Protein AF-A0A7S4BTF3-F1 (afdb_monomer_lite)

Organism: Chrysotila carterae (NCBI:txid13221)

Sequence (215 aa):
RESERASETGSESDQWATRRLSAGLAGWSREPSVSSVLHAMESIDVVGLVDMYTASLCVLEFHITGAVSAERCDCRRALAPPRNASSHPYARTPTLHNAEPHSPQRGADSSTHPLPRSLSQAHASLPHTHNASLTRTHASAPSWRPLHVRHEAIGRIPHLSFSSLDAQAQKAARDLTRVDSILYEAARHKFVTGALEIGRRTGVPLLCDFKLGEM

Radius of gyration: 31.56 Å; chains: 1; bounding box: 90×64×88 Å

Foldseek 3Di:
DDDDPDDPPPPPVVVVVVVVVVVVVVVVPDDDDLVVVLVVVVPDPAFDDPVLNQLSVQLVCCVVPVAGDLCRQQVVNVPDDPPDPPDDPPPPDPPDDDDDDDDDDDDDDDDDDDDDDDDDDDDDDDDDDDDPPDPPDPPPDPPPDPPPPPPPDPPPPPPDDLVNDDPVVNVVVCVVCVSVVSVVVSSVVVNVVSQVVNCVVHVRRRDDPPPPPVD

Structure (mmCIF, N/CA/C/O backbone):
data_AF-A0A7S4BTF3-F1
#
_entry.id   AF-A0A7S4BTF3-F1
#
loop_
_atom_site.group_PDB
_atom_site.id
_atom_site.type_symbol
_atom_site.label_atom_id
_atom_site.label_alt_id
_atom_site.label_comp_id
_atom_site.label_asym_id
_atom_site.label_entity_id
_atom_site.label_seq_id
_atom_site.pdbx_PDB_ins_code
_atom_site.Cartn_x
_atom_site.Cartn_y
_atom_site.Cartn_z
_atom_site.occupancy
_atom_site.B_iso_or_equiv
_atom_site.auth_seq_id
_atom_site.auth_comp_id
_atom_site.auth_asym_id
_atom_site.auth_atom_id
_atom_site.pdbx_PDB_model_num
ATOM 1 N N . ARG A 1 1 ? 57.137 34.713 -38.739 1.00 53.22 1 ARG A N 1
ATOM 2 C CA . ARG A 1 1 ? 57.457 33.841 -37.583 1.00 53.22 1 ARG A CA 1
ATOM 3 C C . ARG A 1 1 ? 56.834 34.471 -36.345 1.00 53.22 1 ARG A C 1
ATOM 5 O O . ARG A 1 1 ? 57.552 34.970 -35.500 1.00 53.22 1 ARG A O 1
ATOM 12 N N . GLU A 1 2 ? 55.508 34.527 -36.298 1.00 50.78 2 GLU A N 1
ATOM 13 C CA . GLU A 1 2 ? 54.763 35.053 -35.152 1.00 50.78 2 GLU A CA 1
ATOM 14 C C . GLU A 1 2 ? 53.288 34.780 -35.418 1.00 50.78 2 GLU A C 1
ATOM 16 O O . GLU A 1 2 ? 52.685 35.421 -36.273 1.00 50.78 2 GLU A O 1
ATOM 21 N N . SER A 1 3 ? 52.761 33.731 -34.801 1.00 56.41 3 SER A N 1
ATOM 22 C CA . SER A 1 3 ? 51.341 33.482 -34.521 1.00 56.41 3 SER A CA 1
ATOM 23 C C . SER A 1 3 ? 51.202 32.026 -34.104 1.00 56.41 3 SER A C 1
ATOM 25 O O . SER A 1 3 ? 51.982 31.191 -34.543 1.00 56.41 3 SER A O 1
ATOM 27 N N . GLU A 1 4 ? 50.210 31.764 -33.259 1.00 56.00 4 GLU A N 1
ATOM 28 C CA . GLU A 1 4 ? 49.887 30.485 -32.610 1.00 56.00 4 GLU A CA 1
ATOM 29 C C . GLU A 1 4 ? 50.625 30.214 -31.297 1.00 56.00 4 GLU A C 1
ATOM 31 O O . GLU A 1 4 ? 51.433 29.303 -31.138 1.00 56.00 4 GLU A O 1
ATOM 36 N N . ARG A 1 5 ? 50.245 30.992 -30.283 1.00 53.59 5 ARG A N 1
ATOM 37 C CA . ARG A 1 5 ? 50.212 30.511 -28.901 1.00 53.59 5 ARG A CA 1
ATOM 38 C C . ARG A 1 5 ? 48.851 30.901 -28.320 1.00 53.59 5 ARG A C 1
ATOM 40 O O . ARG A 1 5 ? 48.727 31.905 -27.629 1.00 53.59 5 ARG A O 1
ATOM 47 N N . ALA A 1 6 ? 47.816 30.168 -28.729 1.00 53.28 6 ALA A N 1
ATOM 48 C CA . ALA A 1 6 ? 46.467 30.311 -28.194 1.00 53.28 6 ALA A CA 1
ATOM 49 C C . ALA A 1 6 ? 46.324 29.468 -26.921 1.00 53.28 6 ALA A C 1
ATOM 51 O O . ALA A 1 6 ? 46.819 28.348 -26.832 1.00 53.28 6 ALA A O 1
ATOM 52 N N . SER A 1 7 ? 45.684 30.080 -25.936 1.00 54.88 7 SER A N 1
ATOM 53 C CA . SER A 1 7 ? 45.523 29.653 -24.556 1.00 54.88 7 SER A CA 1
ATOM 54 C C . SER A 1 7 ? 44.771 28.331 -24.389 1.00 54.88 7 SER A C 1
ATOM 56 O O . SER A 1 7 ? 43.566 28.268 -24.607 1.00 54.88 7 SER A O 1
ATOM 58 N N . GLU A 1 8 ? 45.454 27.323 -23.852 1.00 55.44 8 GLU A N 1
ATOM 59 C CA . GLU A 1 8 ? 44.840 26.199 -23.138 1.00 55.44 8 GLU A CA 1
ATOM 60 C C . GLU A 1 8 ? 44.955 26.443 -21.628 1.00 55.44 8 GLU A C 1
ATOM 62 O O . GLU A 1 8 ? 45.701 25.785 -20.911 1.00 55.44 8 GLU A O 1
ATOM 67 N N . THR A 1 9 ? 44.219 27.425 -21.112 1.00 59.41 9 THR A N 1
ATOM 68 C CA . THR A 1 9 ? 43.911 27.488 -19.676 1.00 59.41 9 THR A CA 1
ATOM 69 C C . THR A 1 9 ? 42.538 26.866 -19.473 1.00 59.41 9 THR A C 1
ATOM 71 O O . THR A 1 9 ? 41.560 27.551 -19.176 1.00 59.41 9 THR A O 1
ATOM 74 N N . GLY A 1 10 ? 42.457 25.557 -19.725 1.00 56.22 10 GLY A N 1
ATOM 75 C CA . GLY A 1 10 ? 41.312 24.743 -19.341 1.00 56.22 10 GLY A CA 1
ATOM 76 C C . GLY A 1 10 ? 41.218 24.736 -17.820 1.00 56.22 10 GLY A C 1
ATOM 77 O O . GLY A 1 10 ? 42.079 24.178 -17.147 1.00 56.22 10 GLY A O 1
ATOM 78 N N . SER A 1 11 ? 40.200 25.418 -17.302 1.00 58.00 11 SER A N 1
ATOM 79 C CA . SER A 1 11 ? 39.880 25.573 -15.884 1.00 58.00 11 SER A CA 1
ATOM 80 C C . SER A 1 11 ? 39.986 24.238 -15.134 1.00 58.00 11 SER A C 1
ATOM 82 O O . SER A 1 11 ? 39.137 23.358 -15.278 1.00 58.00 11 SER A O 1
ATOM 84 N N . GLU A 1 12 ? 41.010 24.088 -14.286 1.00 57.47 12 GLU A N 1
ATOM 85 C CA . GLU A 1 12 ? 41.157 22.971 -13.331 1.00 57.47 12 GLU A CA 1
ATOM 86 C C . GLU A 1 12 ? 39.904 22.785 -12.452 1.00 57.47 12 GLU A C 1
ATOM 88 O O . GLU A 1 12 ? 39.665 21.702 -11.910 1.00 57.47 12 GLU A O 1
ATOM 93 N N . SER A 1 13 ? 39.060 23.821 -12.364 1.00 55.88 13 SER A N 1
ATOM 94 C CA . SER A 1 13 ? 37.790 23.788 -11.649 1.00 55.88 13 SER A CA 1
ATOM 95 C C . SER A 1 13 ? 36.751 22.839 -12.282 1.00 55.88 13 SER A C 1
ATOM 97 O O . SER A 1 13 ? 35.938 22.240 -11.583 1.00 55.88 13 SER A O 1
ATOM 99 N N . ASP A 1 14 ? 36.794 22.599 -13.591 1.00 55.88 14 ASP A N 1
ATOM 100 C CA . ASP A 1 14 ? 35.795 21.728 -14.235 1.00 55.88 14 ASP A CA 1
ATOM 101 C C . ASP A 1 14 ? 36.154 20.232 -14.107 1.00 55.88 14 ASP A C 1
ATOM 103 O O . ASP A 1 14 ? 35.295 19.341 -14.153 1.00 55.88 14 ASP A O 1
ATOM 107 N N . GLN A 1 15 ? 37.428 19.923 -13.840 1.00 59.25 15 GLN A N 1
ATOM 108 C CA . GLN A 1 15 ? 37.896 18.544 -13.689 1.00 59.25 15 GLN A CA 1
ATOM 109 C C . GLN A 1 15 ? 37.595 17.937 -12.309 1.00 59.25 15 GLN A C 1
ATOM 111 O O . GLN A 1 15 ? 37.469 16.711 -12.207 1.00 59.25 15 GLN A O 1
ATOM 116 N N . TRP A 1 16 ? 37.458 18.741 -11.245 1.00 57.84 16 TRP A N 1
ATOM 117 C CA . TRP A 1 16 ? 37.129 18.207 -9.912 1.00 57.84 16 TRP A CA 1
ATOM 118 C C . TRP A 1 16 ? 35.642 17.859 -9.773 1.00 57.84 16 TRP A C 1
ATOM 120 O O . TRP A 1 16 ? 35.308 16.851 -9.142 1.00 57.84 16 TRP A O 1
ATOM 130 N N . ALA A 1 17 ? 34.752 18.633 -10.404 1.00 58.59 17 ALA A N 1
ATOM 131 C CA . ALA A 1 17 ? 33.312 18.376 -10.383 1.00 58.59 17 ALA A CA 1
ATOM 132 C C . ALA A 1 17 ? 32.972 17.043 -11.075 1.00 58.59 17 ALA A C 1
ATOM 134 O O . ALA A 1 17 ? 32.233 16.216 -10.535 1.00 58.59 17 ALA A O 1
ATOM 135 N N . THR A 1 18 ? 33.612 16.774 -12.215 1.00 57.78 18 THR A N 1
ATOM 136 C CA . THR A 1 18 ? 33.401 15.547 -13.000 1.00 57.78 18 THR A CA 1
ATOM 137 C C . THR A 1 18 ? 33.920 14.286 -12.283 1.00 57.78 18 THR A C 1
ATOM 139 O O . THR A 1 18 ? 33.307 13.217 -12.373 1.00 57.78 18 THR A O 1
ATOM 142 N N . ARG A 1 19 ? 35.002 14.391 -11.490 1.00 58.75 19 ARG A N 1
ATOM 143 C CA . ARG A 1 19 ? 35.539 13.261 -10.697 1.00 58.75 19 ARG A CA 1
ATOM 144 C C . ARG A 1 19 ? 34.691 12.909 -9.471 1.00 58.75 19 ARG A C 1
ATOM 146 O O . ARG A 1 19 ? 34.598 11.735 -9.122 1.00 58.75 19 ARG A O 1
ATOM 153 N N . ARG A 1 20 ? 34.035 13.881 -8.823 1.00 57.03 20 ARG A N 1
ATOM 154 C CA . ARG A 1 20 ? 33.123 13.586 -7.697 1.00 57.03 20 ARG A CA 1
ATOM 155 C C . ARG A 1 20 ? 31.843 12.886 -8.145 1.00 57.03 20 ARG A C 1
ATOM 157 O O . ARG A 1 20 ? 31.380 11.989 -7.446 1.00 57.03 20 ARG A O 1
ATOM 164 N N . LEU A 1 21 ? 31.305 13.254 -9.308 1.00 55.84 21 LEU A N 1
ATOM 165 C CA . LEU A 1 21 ? 30.097 12.619 -9.843 1.00 55.84 21 LEU A CA 1
ATOM 166 C C . LEU A 1 21 ? 30.352 11.160 -10.250 1.00 55.84 21 LEU A C 1
ATOM 168 O O . LEU A 1 21 ? 29.531 10.294 -9.972 1.00 55.84 21 LEU A O 1
ATOM 172 N N . SER A 1 22 ? 31.520 10.858 -10.819 1.00 56.94 22 SER A N 1
ATOM 173 C CA . SER A 1 22 ? 31.892 9.489 -11.203 1.00 56.94 22 SER A CA 1
ATOM 174 C C . SER A 1 22 ? 32.270 8.601 -10.006 1.00 56.94 22 SER A C 1
ATOM 176 O O . SER A 1 22 ? 31.883 7.433 -9.971 1.00 56.94 22 SER A O 1
ATOM 178 N N . ALA A 1 23 ? 32.942 9.141 -8.983 1.00 57.12 23 ALA A N 1
ATOM 179 C CA . ALA A 1 23 ? 33.274 8.383 -7.771 1.00 57.12 23 ALA A CA 1
ATOM 180 C C . ALA A 1 23 ? 32.051 8.094 -6.875 1.00 57.12 23 ALA A C 1
ATOM 182 O O . ALA A 1 23 ? 31.990 7.036 -6.250 1.00 57.12 23 ALA A O 1
ATOM 183 N N . GLY A 1 24 ? 31.059 8.993 -6.835 1.00 53.62 24 GLY A N 1
ATOM 184 C CA . GLY A 1 24 ? 29.814 8.781 -6.084 1.00 53.62 24 GLY A CA 1
ATOM 185 C C . GLY A 1 24 ? 28.904 7.709 -6.695 1.00 53.62 24 GLY A C 1
ATOM 186 O O . GLY A 1 24 ? 28.253 6.966 -5.966 1.00 53.62 24 GLY A O 1
ATOM 187 N N . LEU A 1 25 ? 28.909 7.570 -8.025 1.00 52.97 25 LEU A N 1
ATOM 188 C CA . LEU A 1 25 ? 28.089 6.582 -8.735 1.00 52.97 25 LEU A CA 1
ATOM 189 C C . LEU A 1 25 ? 28.673 5.160 -8.690 1.00 52.97 25 LEU A C 1
ATOM 191 O O . LEU A 1 25 ? 27.920 4.190 -8.741 1.00 52.97 25 LEU A O 1
ATOM 195 N N . ALA A 1 26 ? 29.989 5.009 -8.514 1.00 55.69 26 ALA A N 1
ATOM 196 C CA . ALA A 1 26 ? 30.623 3.694 -8.381 1.00 55.69 26 ALA A CA 1
ATOM 197 C C . ALA A 1 26 ? 30.194 2.945 -7.098 1.00 55.69 26 ALA A C 1
ATOM 199 O O . ALA A 1 26 ? 30.174 1.714 -7.080 1.00 55.69 26 ALA A O 1
ATOM 200 N N . GLY A 1 27 ? 29.798 3.672 -6.045 1.00 55.06 27 GLY A N 1
ATOM 201 C CA . GLY A 1 27 ? 29.291 3.100 -4.790 1.00 55.06 27 GLY A CA 1
ATOM 202 C C . GLY A 1 27 ? 27.819 2.671 -4.826 1.00 55.06 27 GLY A C 1
ATOM 203 O O . GLY A 1 27 ? 27.392 1.906 -3.966 1.00 55.06 27 GLY A O 1
ATOM 204 N N . TRP A 1 28 ? 27.045 3.129 -5.813 1.00 55.28 28 TRP A N 1
ATOM 205 C CA . TRP A 1 28 ? 25.623 2.784 -5.984 1.00 55.28 28 TRP A CA 1
ATOM 206 C C . TRP A 1 28 ? 25.394 1.682 -7.024 1.00 55.28 28 TRP A C 1
ATOM 208 O O . TRP A 1 28 ? 24.262 1.295 -7.286 1.00 55.28 28 TRP A O 1
ATOM 218 N N . SER A 1 29 ? 26.468 1.139 -7.603 1.00 55.00 29 SER A N 1
ATOM 219 C CA . SER A 1 29 ? 26.391 0.224 -8.745 1.00 55.00 29 SER A CA 1
ATOM 220 C C . SER A 1 29 ? 25.985 -1.215 -8.393 1.00 55.00 29 SER A C 1
ATOM 222 O O . SER A 1 29 ? 25.955 -2.065 -9.284 1.00 55.00 29 SER A O 1
ATOM 224 N N . ARG A 1 30 ? 25.697 -1.530 -7.124 1.00 71.19 30 ARG A N 1
ATOM 225 C CA . ARG A 1 30 ? 25.124 -2.831 -6.761 1.00 71.19 30 ARG A CA 1
ATOM 226 C C . ARG A 1 30 ? 23.671 -2.646 -6.384 1.00 71.19 30 ARG A C 1
ATOM 228 O O . ARG A 1 30 ? 23.357 -2.255 -5.264 1.00 71.19 30 ARG A O 1
ATOM 235 N N . GLU A 1 31 ? 22.817 -2.956 -7.348 1.00 70.50 31 GLU A N 1
ATOM 236 C CA . GLU A 1 31 ? 21.402 -3.180 -7.110 1.00 70.50 31 GLU A CA 1
ATOM 237 C C . GLU A 1 31 ? 21.266 -4.158 -5.929 1.00 70.50 31 GLU A C 1
ATOM 239 O O . GLU A 1 31 ? 21.937 -5.203 -5.915 1.00 70.50 31 GLU A O 1
ATOM 244 N N . PRO A 1 32 ? 20.514 -3.796 -4.876 1.00 75.38 32 PRO A N 1
ATOM 245 C CA . PRO A 1 32 ? 20.385 -4.654 -3.715 1.00 75.38 32 PRO A CA 1
ATOM 246 C C . PRO A 1 32 ? 19.770 -5.980 -4.152 1.00 75.38 32 PRO A C 1
ATOM 248 O O . PRO A 1 32 ? 18.834 -6.022 -4.949 1.00 75.38 32 PRO A O 1
ATOM 251 N N . SER A 1 33 ? 20.301 -7.085 -3.630 1.00 87.56 33 SER A N 1
ATOM 252 C CA . SER A 1 33 ? 19.717 -8.386 -3.937 1.00 87.56 33 SER A CA 1
ATOM 253 C C . SER A 1 33 ? 18.277 -8.439 -3.422 1.00 87.56 33 SER A C 1
ATOM 255 O O . SER A 1 33 ? 17.992 -7.940 -2.330 1.00 87.56 33 SER A O 1
ATOM 257 N N . VAL A 1 34 ? 17.382 -9.086 -4.175 1.00 85.94 34 VAL A N 1
ATOM 258 C CA . VAL A 1 34 ? 15.981 -9.302 -3.767 1.00 85.94 34 VAL A CA 1
ATOM 259 C C . VAL A 1 34 ? 15.913 -9.879 -2.350 1.00 85.94 34 VAL A C 1
ATOM 261 O O . VAL A 1 34 ? 15.149 -9.393 -1.523 1.00 85.94 34 VAL A O 1
ATOM 264 N N . SER A 1 35 ? 16.776 -10.846 -2.028 1.00 87.50 35 SER A N 1
ATOM 265 C CA . SER A 1 35 ? 16.852 -11.455 -0.697 1.00 87.50 35 SER A CA 1
ATOM 266 C C . SER A 1 35 ? 17.184 -10.447 0.408 1.00 87.50 35 SER A C 1
ATOM 268 O O . SER A 1 35 ? 16.591 -10.502 1.480 1.00 87.50 35 SER A O 1
ATOM 270 N N . SER A 1 36 ? 18.102 -9.507 0.156 1.00 87.69 36 SER A N 1
ATOM 271 C CA . SER A 1 36 ? 18.454 -8.459 1.125 1.00 87.69 36 SER A CA 1
ATOM 272 C C . SER A 1 36 ? 17.280 -7.524 1.396 1.00 87.69 36 SER A C 1
ATOM 274 O O . SER A 1 36 ? 17.062 -7.139 2.542 1.00 87.69 36 SER A O 1
ATOM 276 N N . VAL A 1 37 ? 16.519 -7.169 0.358 1.00 86.62 37 VAL A N 1
ATOM 277 C CA . VAL A 1 37 ? 15.358 -6.290 0.523 1.00 86.62 37 VAL A CA 1
ATOM 278 C C . VAL A 1 37 ? 14.222 -7.017 1.238 1.00 86.62 37 VAL A C 1
ATOM 280 O O . VAL A 1 37 ? 13.643 -6.453 2.159 1.00 86.62 37 VAL A O 1
ATOM 283 N N . LEU A 1 38 ? 13.948 -8.281 0.897 1.00 87.69 38 LEU A N 1
ATOM 284 C CA . LEU A 1 38 ? 12.943 -9.085 1.601 1.00 87.69 38 LEU A CA 1
ATOM 285 C C . LEU A 1 38 ? 13.279 -9.234 3.091 1.00 87.69 38 LEU A C 1
ATOM 287 O O . LEU A 1 38 ? 12.420 -8.991 3.933 1.00 87.69 38 LEU A O 1
ATOM 291 N N . HIS A 1 39 ? 14.540 -9.514 3.427 1.00 90.44 39 HIS A N 1
ATOM 292 C CA . HIS A 1 39 ? 14.990 -9.560 4.820 1.00 90.44 39 HIS A CA 1
ATOM 293 C C . HIS A 1 39 ? 14.861 -8.194 5.519 1.00 90.44 39 HIS A C 1
ATOM 295 O O . HIS A 1 39 ? 14.500 -8.116 6.690 1.00 90.44 39 HIS A O 1
ATOM 301 N N . ALA A 1 40 ? 15.140 -7.084 4.828 1.00 87.88 40 ALA A N 1
ATOM 302 C CA . ALA A 1 40 ? 14.911 -5.752 5.389 1.00 87.88 40 ALA A CA 1
ATOM 303 C C . ALA A 1 40 ? 13.415 -5.464 5.602 1.00 87.88 40 ALA A C 1
ATOM 305 O O . ALA A 1 40 ? 13.045 -4.801 6.563 1.00 87.88 40 ALA A O 1
ATOM 306 N N . MET A 1 41 ? 12.533 -5.984 4.746 1.00 89.00 41 MET A N 1
ATOM 307 C CA . MET A 1 41 ? 11.088 -5.850 4.930 1.00 89.00 41 MET A CA 1
ATOM 308 C C . MET A 1 41 ? 10.572 -6.638 6.132 1.00 89.00 41 MET A C 1
ATOM 310 O O . MET A 1 41 ? 9.565 -6.238 6.719 1.00 89.00 41 MET A O 1
ATOM 314 N N . GLU A 1 42 ? 11.233 -7.727 6.528 1.00 90.38 42 GLU A N 1
ATOM 315 C CA . GLU A 1 42 ? 10.873 -8.481 7.734 1.00 90.38 42 GLU A CA 1
ATOM 316 C C . GLU A 1 42 ? 10.997 -7.626 8.999 1.00 90.38 42 GLU A C 1
ATOM 318 O O . GLU A 1 42 ? 10.113 -7.708 9.851 1.00 90.38 42 GLU A O 1
ATOM 323 N N . SER A 1 43 ? 11.999 -6.742 9.082 1.00 91.19 43 SER A N 1
ATOM 324 C CA . SER A 1 43 ? 12.219 -5.873 10.249 1.00 91.19 43 SER A CA 1
ATOM 325 C C . SER A 1 43 ? 11.322 -4.633 10.308 1.00 91.19 43 SER A C 1
ATOM 327 O O . SER A 1 43 ? 11.330 -3.926 11.313 1.00 91.19 43 SER A O 1
ATOM 329 N N . ILE A 1 44 ? 10.558 -4.343 9.253 1.00 90.56 44 ILE A N 1
ATOM 330 C CA . ILE A 1 44 ? 9.627 -3.210 9.226 1.00 90.56 44 ILE A CA 1
ATOM 331 C C . ILE A 1 44 ? 8.308 -3.623 9.884 1.00 90.56 44 ILE A C 1
ATOM 333 O O . ILE A 1 44 ? 7.647 -4.545 9.410 1.00 90.56 44 ILE A O 1
ATOM 337 N N . ASP A 1 45 ? 7.876 -2.911 10.923 1.00 89.56 45 ASP A N 1
ATOM 338 C CA . ASP A 1 45 ? 6.633 -3.237 11.638 1.00 89.56 45 ASP A CA 1
ATOM 339 C C . ASP A 1 45 ? 5.374 -2.999 10.793 1.00 89.56 45 ASP A C 1
ATOM 341 O O . ASP A 1 45 ? 4.419 -3.772 10.858 1.00 89.56 45 ASP A O 1
ATOM 345 N N . VAL A 1 46 ? 5.373 -1.936 9.981 1.00 91.62 46 VAL A N 1
A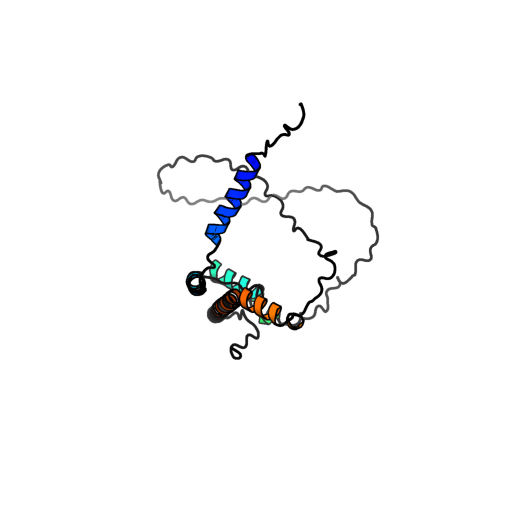TOM 346 C CA . VAL A 1 46 ? 4.214 -1.504 9.188 1.00 91.62 46 VAL A CA 1
ATOM 347 C C . VAL A 1 46 ? 4.612 -1.221 7.752 1.00 91.62 46 VAL A C 1
ATOM 349 O O . VAL A 1 46 ? 5.504 -0.419 7.486 1.00 91.62 46 VAL A O 1
ATOM 352 N N . VAL A 1 47 ? 3.882 -1.823 6.819 1.00 93.12 47 VAL A N 1
ATOM 353 C CA . VAL A 1 47 ? 3.979 -1.531 5.388 1.00 93.12 47 VAL A CA 1
ATOM 354 C C . VAL A 1 47 ? 2.642 -0.965 4.934 1.00 93.12 47 VAL A C 1
ATOM 356 O O . VAL A 1 47 ? 1.606 -1.544 5.235 1.00 93.12 47 VAL A O 1
ATOM 359 N N . GLY A 1 48 ? 2.659 0.167 4.234 1.00 92.75 48 GLY A N 1
ATOM 360 C CA . GLY A 1 48 ? 1.477 0.736 3.589 1.00 92.75 48 GLY A CA 1
ATOM 361 C C . GLY A 1 48 ? 1.512 0.506 2.082 1.00 92.75 48 GLY A C 1
ATOM 362 O O . GLY A 1 48 ? 2.586 0.480 1.482 1.00 92.75 48 GLY A O 1
ATOM 363 N N . LEU A 1 49 ? 0.338 0.379 1.467 1.00 93.19 49 LEU A N 1
ATOM 364 C CA . LEU A 1 49 ? 0.178 0.324 0.016 1.00 93.19 49 LEU A CA 1
ATOM 365 C C . LEU A 1 49 ? -0.549 1.573 -0.465 1.00 93.19 49 LEU A C 1
ATOM 367 O O . LEU A 1 49 ? -1.610 1.924 0.054 1.00 93.19 49 LEU A O 1
ATOM 371 N N . VAL A 1 50 ? -0.010 2.211 -1.501 1.00 90.81 50 VAL A N 1
ATOM 372 C CA . VAL A 1 50 ? -0.618 3.409 -2.099 1.00 90.81 50 VAL A CA 1
ATOM 373 C C . VAL A 1 50 ? -2.009 3.095 -2.659 1.00 90.81 50 VAL A C 1
ATOM 375 O O . VAL A 1 50 ? -2.941 3.862 -2.431 1.00 90.81 50 VAL A O 1
ATOM 378 N N . ASP A 1 51 ? -2.183 1.924 -3.278 1.00 85.81 51 ASP A N 1
ATOM 379 C CA . ASP A 1 51 ? -3.475 1.478 -3.825 1.00 85.81 51 ASP A CA 1
ATOM 380 C C . ASP A 1 51 ? -4.539 1.249 -2.738 1.00 85.81 51 ASP A C 1
ATOM 382 O O . ASP A 1 51 ? -5.735 1.239 -3.015 1.00 85.81 51 ASP A O 1
ATOM 386 N N . MET A 1 52 ? -4.112 1.092 -1.481 1.00 89.81 52 MET A N 1
ATOM 387 C CA . MET A 1 52 ? -4.979 0.910 -0.314 1.00 89.81 52 MET A CA 1
ATOM 388 C C . MET A 1 52 ? -4.684 1.978 0.736 1.00 89.81 52 MET A C 1
ATOM 390 O O . MET A 1 52 ? -4.560 1.685 1.928 1.00 89.81 52 MET A O 1
ATOM 394 N N . TYR A 1 53 ? -4.550 3.229 0.290 1.00 90.06 53 TYR A N 1
ATOM 395 C CA . TYR A 1 53 ? -4.131 4.348 1.131 1.00 90.06 53 TYR A CA 1
ATOM 396 C C . TYR A 1 53 ? -4.956 4.473 2.423 1.00 90.06 53 TYR A C 1
ATOM 398 O O . TYR A 1 53 ? -4.391 4.530 3.513 1.00 90.06 53 TYR A O 1
ATOM 406 N N . THR A 1 54 ? -6.289 4.434 2.329 1.00 90.94 54 THR A N 1
ATOM 407 C CA . THR A 1 54 ? -7.179 4.553 3.498 1.00 90.94 54 THR A CA 1
ATOM 408 C C . THR A 1 54 ? -6.955 3.430 4.511 1.00 90.94 54 THR A C 1
ATOM 410 O O . THR A 1 54 ? -6.810 3.693 5.702 1.00 90.94 54 THR A O 1
ATOM 413 N N . ALA A 1 55 ? -6.864 2.180 4.049 1.00 94.00 55 ALA A N 1
ATOM 414 C CA . ALA A 1 55 ? -6.596 1.043 4.926 1.00 94.00 55 ALA A CA 1
ATOM 415 C C . ALA A 1 55 ? -5.179 1.116 5.523 1.00 94.00 55 ALA A C 1
ATOM 417 O O . ALA A 1 55 ? -4.992 0.810 6.698 1.00 94.00 55 ALA A O 1
ATOM 418 N N . SER A 1 56 ? -4.201 1.601 4.754 1.00 95.56 56 SER A N 1
ATOM 419 C CA . SER A 1 56 ? -2.827 1.830 5.218 1.00 95.56 56 SER A CA 1
ATOM 420 C C . SER A 1 56 ? -2.762 2.843 6.356 1.00 95.56 56 SER A C 1
ATOM 422 O O . SER A 1 56 ? -2.056 2.612 7.337 1.00 95.56 56 SER A O 1
ATOM 424 N N . LEU A 1 57 ? -3.540 3.927 6.277 1.00 95.12 57 LEU A N 1
ATOM 425 C CA . LEU A 1 57 ? -3.652 4.892 7.372 1.00 95.12 57 LEU A CA 1
ATOM 426 C C . LEU A 1 57 ? -4.255 4.266 8.634 1.00 95.12 57 LEU A C 1
ATOM 428 O O . LEU A 1 57 ? -3.774 4.542 9.727 1.00 95.12 57 LEU A O 1
ATOM 432 N N . CYS A 1 58 ? -5.256 3.398 8.496 1.00 96.69 58 CYS A N 1
ATOM 433 C CA . CYS A 1 58 ? -5.876 2.714 9.633 1.00 96.69 58 CYS A CA 1
ATOM 434 C C . CYS A 1 58 ? -4.960 1.672 10.286 1.00 96.69 58 CYS A C 1
ATOM 436 O O . CYS A 1 58 ? -4.928 1.560 11.511 1.00 96.69 58 CYS A O 1
ATOM 438 N N . VAL A 1 59 ? -4.178 0.936 9.490 1.00 96.50 59 VAL A N 1
ATOM 439 C CA . VAL A 1 59 ? -3.127 0.053 10.019 1.00 96.50 59 VAL A CA 1
ATOM 440 C C . VAL A 1 59 ? -2.091 0.881 10.780 1.00 96.50 59 VAL A C 1
ATOM 442 O O . VAL A 1 59 ? -1.755 0.551 11.915 1.00 96.50 59 VAL A O 1
ATOM 445 N N . LEU A 1 60 ? -1.632 1.996 10.207 1.00 96.50 60 LEU A N 1
ATOM 446 C CA . LEU A 1 60 ? -0.690 2.887 10.880 1.00 96.50 60 LEU A CA 1
ATOM 447 C C . LEU A 1 60 ? -1.267 3.460 12.189 1.00 96.50 60 LEU A C 1
ATOM 449 O O . LEU A 1 60 ? -0.575 3.458 13.207 1.00 96.50 60 LEU A O 1
ATOM 453 N N . GLU A 1 61 ? -2.530 3.897 12.193 1.00 95.75 61 GLU A N 1
ATOM 454 C CA . GLU A 1 61 ? -3.234 4.374 13.393 1.00 95.75 61 GLU A CA 1
ATOM 455 C C . GLU A 1 61 ? -3.245 3.306 14.494 1.00 95.75 61 GLU A C 1
ATOM 457 O O . GLU A 1 61 ? -2.931 3.618 15.645 1.00 95.75 61 GLU A O 1
ATOM 462 N N . PHE A 1 62 ? -3.509 2.042 14.146 1.00 97.19 62 PHE A N 1
ATOM 463 C CA . PHE A 1 62 ? -3.461 0.936 15.101 1.00 97.19 62 PHE A CA 1
ATOM 464 C C . PHE A 1 62 ? -2.069 0.728 15.694 1.00 97.19 62 PHE A C 1
ATOM 466 O O . PHE A 1 62 ? -1.942 0.553 16.901 1.00 97.19 62 PHE A O 1
ATOM 473 N N . HIS A 1 63 ? -1.015 0.761 14.880 1.00 96.00 63 HIS A N 1
ATOM 474 C CA . HIS A 1 63 ? 0.346 0.573 15.389 1.00 96.00 63 HIS A CA 1
ATOM 475 C C . HIS A 1 63 ? 0.810 1.730 16.284 1.00 96.00 63 HIS A C 1
ATOM 477 O O . HIS A 1 63 ? 1.581 1.507 17.214 1.00 96.00 63 HIS A O 1
ATOM 483 N N . ILE A 1 64 ? 0.323 2.949 16.039 1.00 96.31 64 ILE A N 1
ATOM 484 C CA . ILE A 1 64 ? 0.645 4.120 16.864 1.00 96.31 64 ILE A CA 1
ATOM 485 C C . ILE A 1 64 ? -0.171 4.133 18.163 1.00 96.31 64 ILE A C 1
ATOM 487 O O . ILE A 1 64 ? 0.359 4.462 19.222 1.00 96.31 64 ILE A O 1
ATOM 491 N N . THR A 1 65 ? -1.467 3.822 18.090 1.00 97.12 65 THR A N 1
ATOM 492 C CA . THR A 1 65 ? -2.417 4.073 19.191 1.00 97.12 65 THR A CA 1
ATOM 493 C C . THR A 1 65 ? -2.907 2.811 19.900 1.00 97.12 65 THR A C 1
ATOM 495 O O . THR A 1 65 ? -3.466 2.898 20.991 1.00 97.12 65 THR A O 1
ATOM 498 N N . GLY A 1 66 ? -2.733 1.638 19.291 1.00 97.31 66 GLY A N 1
ATOM 499 C CA . GLY A 1 66 ? -3.326 0.374 19.729 1.00 97.31 66 GLY A CA 1
ATOM 500 C C . GLY A 1 66 ? -4.824 0.237 19.427 1.00 97.31 66 GLY A C 1
ATOM 501 O O . GLY A 1 66 ? -5.433 -0.744 19.856 1.00 97.31 66 GLY A O 1
ATOM 502 N N . ALA A 1 67 ? -5.431 1.191 18.714 1.00 96.81 67 ALA A N 1
ATOM 503 C CA . ALA A 1 67 ? -6.860 1.219 18.406 1.00 96.81 67 ALA A CA 1
ATOM 504 C C . ALA A 1 67 ? -7.132 1.673 16.960 1.00 96.81 67 ALA A C 1
ATOM 506 O O . ALA A 1 67 ? -6.285 2.277 16.312 1.00 96.81 67 ALA A O 1
ATOM 507 N N . VAL A 1 68 ? -8.334 1.382 16.454 1.00 96.44 68 VAL A N 1
ATOM 508 C CA . VAL A 1 68 ? -8.828 1.892 15.163 1.00 96.44 68 VAL A CA 1
ATOM 509 C C . VAL A 1 68 ? -10.219 2.484 15.334 1.00 96.44 68 VAL A C 1
ATOM 511 O O . VAL A 1 68 ? -11.059 1.932 16.050 1.00 96.44 68 VAL A O 1
ATOM 514 N N . SER A 1 69 ? -10.488 3.601 14.661 1.00 94.69 69 SER A N 1
ATOM 515 C CA . SER A 1 69 ? -11.824 4.195 14.653 1.00 94.69 69 SER A CA 1
ATOM 516 C C . SER A 1 69 ? -12.733 3.464 13.669 1.00 94.69 69 SER A C 1
ATOM 518 O O . SER A 1 69 ? -12.561 3.581 12.457 1.00 94.69 69 SER A O 1
ATOM 520 N N . ALA A 1 70 ? -13.764 2.775 14.165 1.00 92.31 70 ALA A N 1
ATOM 521 C CA . ALA A 1 70 ? -14.780 2.148 13.314 1.00 92.31 70 ALA A CA 1
ATOM 522 C C . ALA A 1 70 ? -15.494 3.153 12.391 1.00 92.31 70 ALA A C 1
ATOM 524 O O . ALA A 1 70 ? -16.029 2.779 11.355 1.00 92.31 70 ALA A O 1
ATOM 525 N N . GLU A 1 71 ? -15.511 4.443 12.730 1.00 91.06 71 GLU A N 1
ATOM 526 C CA . GLU A 1 71 ? -16.145 5.447 11.875 1.00 91.06 71 GLU A CA 1
ATOM 527 C C . GLU A 1 71 ? -15.342 5.749 10.612 1.00 91.06 71 GLU A C 1
ATOM 529 O O . GLU A 1 71 ? -15.938 6.037 9.577 1.00 91.06 71 GLU A O 1
ATOM 534 N N . ARG A 1 72 ? -14.009 5.678 10.698 1.00 90.38 72 ARG A N 1
ATOM 535 C CA . ARG A 1 72 ? -13.094 6.004 9.593 1.00 90.38 72 ARG A CA 1
ATOM 536 C C . ARG A 1 72 ? -12.562 4.768 8.881 1.00 90.38 72 ARG A C 1
ATOM 538 O O . ARG A 1 72 ? -12.316 4.818 7.683 1.00 90.38 72 ARG A O 1
ATOM 545 N N . CYS A 1 73 ? -12.373 3.690 9.632 1.00 94.44 73 CYS A N 1
ATOM 546 C CA . CYS A 1 73 ? -11.632 2.514 9.202 1.00 94.44 73 CYS A CA 1
ATOM 547 C C . CYS A 1 73 ? -12.515 1.321 8.848 1.00 94.44 73 CYS A C 1
ATOM 549 O O . CYS A 1 73 ? -12.013 0.355 8.284 1.00 94.44 73 CYS A O 1
ATOM 551 N N . ASP A 1 74 ? -13.815 1.376 9.152 1.00 93.94 74 ASP A N 1
ATOM 552 C CA . ASP A 1 74 ? -14.753 0.361 8.683 1.00 93.94 74 ASP A CA 1
ATOM 553 C C . ASP A 1 74 ? -14.983 0.542 7.182 1.00 93.94 74 ASP A C 1
ATOM 555 O O . ASP A 1 74 ? -15.708 1.438 6.730 1.00 93.94 74 ASP A O 1
ATOM 559 N N . CYS A 1 75 ? -14.374 -0.339 6.398 1.00 90.44 75 CYS A N 1
ATOM 560 C CA . CYS A 1 75 ? -14.470 -0.295 4.949 1.00 90.44 75 CYS A CA 1
ATOM 561 C C . CYS A 1 75 ? -15.924 -0.450 4.458 1.00 90.44 75 CYS A C 1
ATOM 563 O O . CYS A 1 75 ? -16.270 0.040 3.381 1.00 90.44 75 CYS A O 1
ATOM 565 N N . ARG A 1 76 ? -16.818 -1.068 5.250 1.00 88.69 76 ARG A N 1
ATOM 566 C CA . ARG A 1 76 ? -18.235 -1.229 4.882 1.00 88.69 76 ARG A CA 1
ATOM 567 C C . ARG A 1 76 ? -18.950 0.111 4.869 1.00 88.69 76 ARG A C 1
ATOM 569 O O . ARG A 1 76 ? -19.878 0.305 4.089 1.00 88.69 76 ARG A O 1
ATOM 576 N N . ARG A 1 77 ? -18.514 1.050 5.715 1.00 84.31 77 ARG A N 1
ATOM 577 C CA . ARG A 1 77 ? -19.027 2.424 5.709 1.00 84.31 77 ARG A CA 1
ATOM 578 C C . ARG A 1 77 ? -18.530 3.204 4.502 1.00 84.31 77 ARG A C 1
ATOM 580 O O . ARG A 1 77 ? -19.290 4.006 3.975 1.00 84.31 77 ARG A O 1
ATOM 587 N N . ALA A 1 78 ? -17.304 2.943 4.048 1.00 76.44 78 ALA A N 1
ATOM 588 C CA . ALA A 1 78 ? -16.764 3.563 2.840 1.00 76.44 78 ALA A CA 1
ATOM 589 C C . ALA A 1 78 ? -17.500 3.105 1.566 1.00 76.44 78 ALA A C 1
ATOM 591 O O . ALA A 1 78 ? -17.662 3.897 0.642 1.00 76.44 78 ALA A O 1
ATOM 592 N N . LEU A 1 79 ? -17.976 1.854 1.534 1.00 78.19 79 LEU A N 1
ATOM 593 C CA . LEU A 1 79 ? -18.770 1.309 0.424 1.00 78.19 79 LEU A CA 1
ATOM 594 C C . LEU A 1 79 ? -20.271 1.598 0.524 1.00 78.19 79 LEU A C 1
ATOM 596 O O . LEU A 1 79 ? -21.003 1.376 -0.441 1.00 78.19 79 LEU A O 1
ATOM 600 N N . ALA A 1 80 ? -20.756 2.060 1.678 1.00 74.19 80 ALA A N 1
ATOM 601 C CA . ALA A 1 80 ? -22.163 2.376 1.824 1.00 74.19 80 ALA A CA 1
ATOM 602 C C . ALA A 1 80 ? -22.523 3.517 0.856 1.00 74.19 80 ALA A C 1
ATOM 604 O O . ALA A 1 80 ? -21.845 4.550 0.859 1.00 74.19 80 ALA A O 1
ATOM 605 N N . PRO A 1 81 ? -23.592 3.374 0.046 1.00 70.56 81 PRO A N 1
ATOM 606 C CA . PRO A 1 81 ? -24.076 4.491 -0.746 1.00 70.56 81 PRO A CA 1
ATOM 607 C C . PRO A 1 81 ? -24.337 5.664 0.203 1.00 70.56 81 PRO A C 1
ATOM 609 O O . PRO A 1 81 ? -24.830 5.436 1.318 1.00 70.56 81 PRO A O 1
ATOM 612 N N . PRO A 1 82 ? -23.992 6.904 -0.192 1.00 67.94 82 PRO A N 1
ATOM 613 C CA . PRO A 1 82 ? -24.206 8.064 0.655 1.00 67.94 82 PRO A CA 1
ATOM 614 C C . PRO A 1 82 ? -25.668 8.048 1.086 1.00 67.94 82 PRO A C 1
ATOM 616 O O . PRO A 1 82 ? -26.563 8.102 0.243 1.00 67.94 82 PRO A O 1
ATOM 619 N N . ARG A 1 83 ? -25.904 7.876 2.394 1.00 64.94 83 ARG A N 1
ATOM 620 C CA . ARG A 1 83 ? -27.245 7.822 2.982 1.00 64.94 83 ARG A CA 1
ATOM 621 C C . ARG A 1 83 ? -27.935 9.130 2.636 1.00 64.94 83 ARG A C 1
ATOM 623 O O . ARG A 1 83 ? -27.680 10.122 3.301 1.00 64.94 83 ARG A O 1
ATOM 630 N N . ASN A 1 84 ? -28.730 9.116 1.570 1.00 55.88 84 ASN A N 1
ATOM 631 C CA . ASN A 1 84 ? -29.597 10.183 1.099 1.00 55.88 84 ASN A CA 1
ATOM 632 C C . ASN A 1 84 ? -29.117 11.584 1.502 1.00 55.88 84 ASN A C 1
ATOM 634 O O . ASN A 1 84 ? -29.561 12.135 2.507 1.00 55.88 84 ASN A O 1
ATOM 638 N N . ALA A 1 85 ? -28.329 12.229 0.639 1.00 52.38 85 ALA A N 1
ATOM 639 C CA . ALA A 1 85 ? -28.210 13.691 0.615 1.00 52.38 85 ALA A CA 1
ATOM 640 C C . ALA A 1 85 ? -29.547 14.377 0.217 1.00 52.38 85 ALA A C 1
ATOM 642 O O . ALA A 1 85 ? -29.570 15.459 -0.365 1.00 52.38 85 ALA A O 1
ATOM 643 N N . SER A 1 86 ? -30.684 13.755 0.530 1.00 50.91 86 SER A N 1
ATOM 644 C CA . SER A 1 86 ? -32.038 14.262 0.366 1.00 50.91 86 SER A CA 1
ATOM 645 C C . SER A 1 86 ? -32.381 15.186 1.535 1.00 50.91 86 SER A C 1
ATOM 647 O O . SER A 1 86 ? -33.294 14.880 2.286 1.00 50.91 86 SER A O 1
ATOM 649 N N . SER A 1 87 ? -31.613 16.271 1.700 1.00 47.81 87 SER A N 1
ATOM 650 C CA . SER A 1 87 ? -32.007 17.537 2.358 1.00 47.81 87 SER A CA 1
ATOM 651 C C . SER A 1 87 ? -30.794 18.379 2.787 1.00 47.81 87 SER A C 1
ATOM 653 O O . SER A 1 87 ? -30.776 18.912 3.896 1.00 47.81 87 SER A O 1
ATOM 655 N N . HIS A 1 88 ? -29.772 18.547 1.941 1.00 44.41 88 HIS A N 1
ATOM 656 C CA . HIS A 1 88 ? -28.919 19.733 2.079 1.00 44.41 88 HIS A CA 1
ATOM 657 C C . HIS A 1 88 ? -29.395 20.805 1.085 1.00 44.41 88 HIS A C 1
ATOM 659 O O . HIS A 1 88 ? -29.093 20.700 -0.102 1.00 44.41 88 HIS A O 1
ATOM 665 N N . PRO A 1 89 ? -30.108 21.862 1.529 1.00 49.16 89 PRO A N 1
ATOM 666 C CA . PRO A 1 89 ? -30.558 22.962 0.664 1.00 49.16 89 PRO A CA 1
ATOM 667 C C . PRO A 1 89 ? -29.417 23.864 0.147 1.00 49.16 89 PRO A C 1
ATOM 669 O O . PRO A 1 89 ? -29.672 24.927 -0.411 1.00 49.16 89 PRO A O 1
ATOM 672 N N . TYR A 1 90 ? -28.155 23.454 0.310 1.00 53.62 90 TYR A N 1
ATOM 673 C CA . TYR A 1 90 ? -26.972 24.234 -0.060 1.00 53.62 90 TYR A CA 1
ATOM 674 C 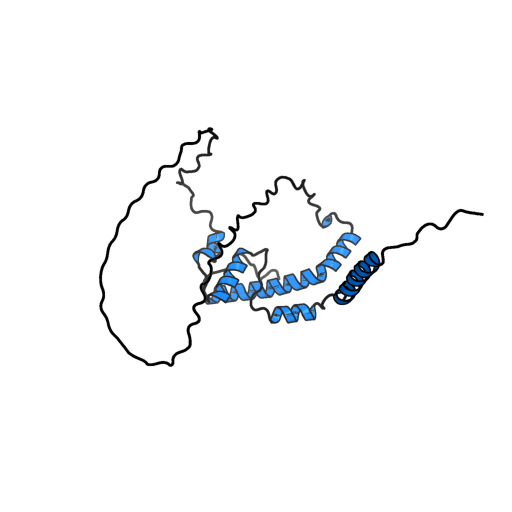C . TYR A 1 90 ? -26.360 23.872 -1.417 1.00 53.62 90 TYR A C 1
ATOM 676 O O . TYR A 1 90 ? -25.353 24.461 -1.796 1.00 53.62 90 TYR A O 1
ATOM 684 N N . ALA A 1 91 ? -27.004 23.019 -2.219 1.00 42.59 91 ALA A N 1
ATOM 685 C CA . ALA A 1 91 ? -26.731 22.958 -3.657 1.00 42.59 91 ALA A CA 1
ATOM 686 C C . ALA A 1 91 ? -27.353 24.170 -4.389 1.00 42.59 91 ALA A C 1
ATOM 688 O O . ALA A 1 91 ? -28.119 24.022 -5.337 1.00 42.59 91 ALA A O 1
ATOM 689 N N . ARG A 1 92 ? -27.042 25.393 -3.938 1.00 42.62 92 ARG A N 1
ATOM 690 C CA . ARG A 1 92 ? -27.065 26.566 -4.813 1.00 42.62 92 ARG A CA 1
ATOM 691 C C . ARG A 1 92 ? -25.669 26.689 -5.388 1.00 42.62 92 ARG A C 1
ATOM 693 O O . ARG A 1 92 ? -24.735 27.094 -4.702 1.00 42.62 92 ARG A O 1
ATOM 700 N N . THR A 1 93 ? -25.552 26.338 -6.658 1.00 42.75 93 THR A N 1
ATOM 701 C CA . THR A 1 93 ? -24.521 26.854 -7.551 1.00 42.75 93 THR A CA 1
ATOM 702 C C . THR A 1 93 ? -24.351 28.349 -7.252 1.00 42.75 93 THR A C 1
ATOM 704 O O . THR A 1 93 ? -25.343 29.080 -7.337 1.00 42.75 93 THR A O 1
ATOM 707 N N . PRO A 1 94 ? -23.162 28.832 -6.855 1.00 43.12 94 PRO A N 1
ATOM 708 C CA . PRO A 1 94 ? -22.948 30.259 -6.756 1.00 43.12 94 PRO A CA 1
ATOM 709 C C . PRO A 1 94 ? -22.976 30.809 -8.178 1.00 43.12 94 PRO A C 1
ATOM 711 O O . PRO A 1 94 ? -22.020 30.672 -8.940 1.00 43.12 94 PRO A O 1
ATOM 714 N N . THR A 1 95 ? -24.104 31.405 -8.556 1.00 42.88 95 THR A N 1
ATOM 715 C CA . THR A 1 95 ? -24.143 32.360 -9.654 1.00 42.88 95 THR A CA 1
ATOM 716 C C . THR A 1 95 ? -23.157 33.463 -9.285 1.00 42.88 95 THR A C 1
ATOM 718 O O . THR A 1 95 ? -23.320 34.125 -8.260 1.00 42.88 95 THR A O 1
ATOM 721 N N . LEU A 1 96 ? -22.097 33.604 -10.081 1.00 44.44 96 LEU A N 1
ATOM 722 C CA . LEU A 1 96 ? -21.112 34.678 -9.997 1.00 44.44 96 LEU A CA 1
ATOM 723 C C . LEU A 1 96 ? -21.827 36.024 -10.180 1.00 44.44 96 LEU A C 1
ATOM 725 O O . LEU A 1 96 ? -21.959 36.527 -11.292 1.00 44.44 96 LEU A O 1
ATOM 729 N N . HIS A 1 97 ? -22.304 36.605 -9.083 1.00 41.84 97 HIS A N 1
ATOM 730 C CA . HIS A 1 97 ? -22.588 38.027 -9.013 1.00 41.84 97 HIS A CA 1
ATOM 731 C C . HIS A 1 97 ? -21.455 38.703 -8.255 1.00 41.84 97 HIS A C 1
ATOM 733 O O . HIS A 1 97 ? -21.233 38.455 -7.072 1.00 41.84 97 HIS A O 1
ATOM 739 N N . ASN A 1 98 ? -20.732 39.541 -8.998 1.00 53.84 98 ASN A N 1
ATOM 740 C CA . ASN A 1 98 ? -19.812 40.541 -8.486 1.00 53.84 98 ASN A CA 1
ATOM 741 C C . ASN A 1 98 ? -20.498 41.325 -7.363 1.00 53.84 98 ASN A C 1
ATOM 743 O O . ASN A 1 98 ? -21.451 42.057 -7.622 1.00 53.84 98 ASN A O 1
ATOM 747 N N . ALA A 1 99 ? -20.006 41.169 -6.138 1.00 42.09 99 ALA A N 1
ATOM 748 C CA . ALA A 1 99 ? -20.334 42.046 -5.031 1.00 42.09 99 ALA A CA 1
ATOM 749 C C . ALA A 1 99 ? -19.042 42.686 -4.519 1.00 42.09 99 ALA A C 1
ATOM 751 O O . ALA A 1 99 ? -18.047 42.011 -4.251 1.00 42.09 99 ALA A O 1
ATOM 752 N N . GLU A 1 100 ? -19.103 44.010 -4.471 1.00 41.28 100 GLU A N 1
ATOM 753 C CA . GLU A 1 100 ? -18.118 44.968 -3.990 1.00 41.28 100 GLU A CA 1
ATOM 754 C C . GLU A 1 100 ? -17.572 44.690 -2.577 1.00 41.28 100 GLU A C 1
ATOM 756 O O . GLU A 1 100 ? -18.186 43.978 -1.778 1.00 41.28 100 GLU A O 1
ATOM 761 N N . PRO A 1 101 ? -16.420 45.298 -2.236 1.00 50.59 101 PRO A N 1
ATOM 762 C CA . PRO A 1 101 ? -15.784 45.149 -0.938 1.00 50.59 101 PRO A CA 1
ATOM 763 C C . PRO A 1 101 ? -16.438 46.057 0.114 1.00 50.59 101 PRO A C 1
ATOM 765 O O . PRO A 1 101 ? -16.397 47.281 0.003 1.00 50.59 101 PRO A O 1
ATOM 768 N N . HIS A 1 102 ? -16.950 45.466 1.198 1.00 42.66 102 HIS A N 1
ATOM 769 C CA . HIS A 1 102 ? -17.264 46.200 2.424 1.00 42.66 102 HIS A CA 1
ATOM 770 C C . HIS A 1 102 ? -16.259 45.907 3.548 1.00 42.66 102 HIS A C 1
ATOM 772 O O . HIS A 1 102 ? -15.859 44.772 3.801 1.00 42.66 102 HIS A O 1
ATOM 778 N N . SER A 1 103 ? -15.862 47.013 4.174 1.00 46.25 103 SER A N 1
ATOM 779 C CA . SER A 1 103 ? -14.869 47.250 5.224 1.00 46.25 103 SER A CA 1
ATOM 780 C C . SER A 1 103 ? -15.044 46.468 6.541 1.00 46.25 103 SER A C 1
ATOM 782 O O . SER A 1 103 ? -16.130 45.976 6.839 1.00 46.25 103 SER A O 1
ATOM 784 N N . PRO A 1 104 ? -13.989 46.413 7.384 1.00 50.03 104 PRO A N 1
ATOM 785 C CA . PRO A 1 104 ? -13.978 45.647 8.628 1.00 50.03 104 PRO A CA 1
ATOM 786 C C . PRO A 1 104 ? -14.621 46.411 9.794 1.00 50.03 104 PRO A C 1
ATOM 788 O O . PRO A 1 104 ? -14.287 47.571 10.042 1.00 50.03 104 PRO A O 1
ATOM 791 N N . GLN A 1 105 ? -15.461 45.733 10.582 1.00 45.16 105 GLN A N 1
ATOM 792 C CA . GLN A 1 105 ? -15.834 46.190 11.922 1.00 45.16 105 GLN A CA 1
ATOM 793 C C . GLN A 1 105 ? -15.092 45.405 13.006 1.00 45.16 105 GLN A C 1
ATOM 795 O O . GLN A 1 105 ? -15.079 44.176 13.032 1.00 45.16 105 GLN A O 1
ATOM 800 N N . ARG A 1 106 ? -14.468 46.175 13.905 1.00 46.25 106 ARG A N 1
ATOM 801 C CA . ARG A 1 106 ? -13.985 45.761 15.224 1.00 46.25 106 ARG A CA 1
ATOM 802 C C . ARG A 1 106 ? -15.182 45.636 16.167 1.00 46.25 106 ARG A C 1
ATOM 804 O O . ARG A 1 106 ? -16.046 46.505 16.153 1.00 46.25 106 ARG A O 1
ATOM 811 N N . GLY A 1 107 ? -15.154 44.641 17.044 1.00 46.28 107 GLY A N 1
ATOM 812 C CA . GLY A 1 107 ? -16.029 44.549 18.209 1.00 46.28 107 GLY A CA 1
ATOM 813 C C . GLY A 1 107 ? -15.371 43.669 19.262 1.00 46.28 107 GLY A C 1
ATOM 814 O O . GLY A 1 107 ? -15.135 42.491 19.016 1.00 46.28 107 GLY A O 1
ATOM 815 N N . ALA A 1 108 ? -14.993 44.288 20.377 1.00 47.03 108 ALA A N 1
ATOM 816 C CA . ALA A 1 108 ? -14.544 43.643 21.602 1.00 47.03 108 ALA A CA 1
ATOM 817 C C . ALA A 1 108 ? -15.751 43.129 22.407 1.00 47.03 108 ALA A C 1
ATOM 819 O O . ALA A 1 108 ? -16.863 43.576 22.151 1.00 47.03 108 ALA A O 1
ATOM 820 N N . ASP A 1 109 ? -15.503 42.193 23.332 1.00 47.19 109 ASP A N 1
ATOM 821 C CA . ASP A 1 109 ? -16.041 42.105 24.711 1.00 47.19 109 ASP A CA 1
ATOM 822 C C . ASP A 1 109 ? -15.866 40.652 25.211 1.00 47.19 109 ASP A C 1
ATOM 824 O O . ASP A 1 109 ? -16.311 39.700 24.579 1.00 47.19 109 ASP A O 1
ATOM 828 N N . SER A 1 110 ? -14.979 40.374 26.174 1.00 47.78 110 SER A N 1
ATOM 829 C CA . SER A 1 110 ? -15.129 40.546 27.632 1.00 47.78 110 SER A CA 1
ATOM 830 C C . SER A 1 110 ? -16.288 39.747 28.230 1.00 47.78 110 SER A C 1
ATOM 832 O O . SER A 1 110 ? -17.428 40.193 28.228 1.00 47.78 110 SER A O 1
ATOM 834 N N . SER A 1 111 ? -15.977 38.600 28.846 1.00 49.84 111 SER A N 1
ATOM 835 C CA . SER A 1 111 ? -16.737 38.080 29.990 1.00 49.84 111 SER A CA 1
ATOM 836 C C . SER A 1 111 ? -15.874 37.164 30.856 1.00 49.84 111 SER A C 1
ATOM 838 O O . SER A 1 111 ? -15.415 36.099 30.451 1.00 49.84 111 SER A O 1
ATOM 840 N N . THR A 1 112 ? -15.650 37.664 32.064 1.00 46.75 112 THR A N 1
ATOM 841 C CA . THR A 1 112 ? -14.894 37.112 33.183 1.00 46.75 112 THR A CA 1
ATOM 842 C C . THR A 1 112 ? -15.828 36.269 34.050 1.00 46.75 112 THR A C 1
ATOM 844 O O . THR A 1 112 ? -16.891 36.754 34.425 1.00 46.75 112 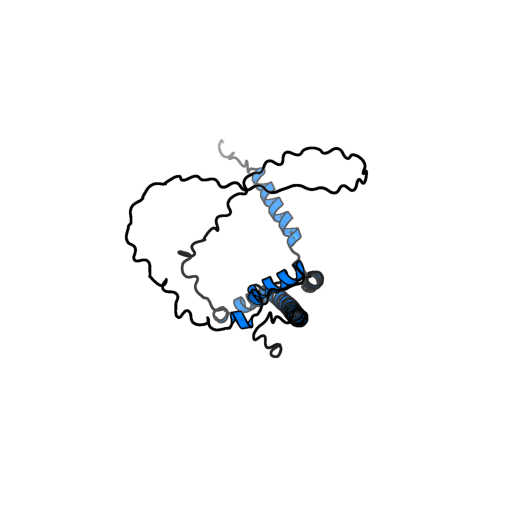THR A O 1
ATOM 847 N N . HIS A 1 113 ? -15.414 35.073 34.470 1.00 50.22 113 HIS A N 1
ATOM 848 C CA . HIS A 1 113 ? -15.986 34.408 35.647 1.00 50.22 113 HIS A CA 1
ATOM 849 C C . HIS A 1 113 ? -14.869 33.771 36.493 1.00 50.22 113 HIS A C 1
ATOM 851 O O . HIS A 1 113 ? -14.085 32.987 35.959 1.00 50.22 113 HIS A O 1
ATOM 857 N N . PRO A 1 114 ? -14.772 34.090 37.799 1.00 59.41 114 PRO A N 1
ATOM 858 C CA . PRO A 1 114 ? -13.908 33.392 38.749 1.00 59.41 114 PRO A CA 1
ATOM 859 C C . PRO A 1 114 ? -14.698 32.307 39.492 1.00 59.41 114 PRO A C 1
ATOM 861 O O . PRO A 1 114 ? -15.907 32.449 39.607 1.00 59.41 114 PRO A O 1
ATOM 864 N N . LEU A 1 115 ? -14.029 31.281 40.038 1.00 51.59 115 LEU A N 1
ATOM 865 C CA . LEU A 1 115 ? -14.435 30.480 41.217 1.00 51.59 115 LEU A CA 1
ATOM 866 C C . LEU A 1 115 ? -13.280 29.499 41.604 1.00 51.59 115 LEU A C 1
ATOM 868 O O . LEU A 1 115 ? -12.297 29.428 40.867 1.00 51.59 115 LEU A O 1
ATOM 872 N N . PRO A 1 116 ? -13.269 28.863 42.800 1.00 58.44 116 PRO A N 1
ATOM 873 C CA . PRO A 1 116 ? -12.247 29.152 43.810 1.00 58.44 116 PRO A CA 1
ATOM 874 C C . PRO A 1 116 ? -11.268 28.009 44.160 1.00 58.44 116 PRO A C 1
ATOM 876 O O . PRO A 1 116 ? -11.416 26.853 43.778 1.00 58.44 116 PRO A O 1
ATOM 879 N N . ARG A 1 117 ? -10.272 28.401 44.970 1.00 47.00 117 ARG A N 1
ATOM 880 C CA . ARG A 1 117 ? -9.246 27.612 45.679 1.00 47.00 117 ARG A CA 1
ATOM 881 C C . ARG A 1 117 ? -9.806 26.681 46.770 1.00 47.00 117 ARG A C 1
ATOM 883 O O . ARG A 1 117 ? -10.625 27.128 47.564 1.00 47.00 117 ARG A O 1
ATOM 890 N N . SER A 1 118 ? -9.189 25.501 46.923 1.00 47.00 118 SER A N 1
ATOM 891 C CA . SER A 1 118 ? -8.706 24.900 48.196 1.00 47.00 118 SER A CA 1
ATOM 892 C C . SER A 1 118 ? -7.954 23.589 47.868 1.00 47.00 118 SER A C 1
ATOM 894 O O . SER A 1 118 ? -8.531 22.706 47.249 1.00 47.00 118 SER A O 1
ATOM 896 N N . LEU A 1 119 ? -6.615 23.535 47.927 1.00 50.06 119 LEU A N 1
ATOM 897 C CA . LEU A 1 119 ? -5.742 23.150 49.058 1.00 50.06 119 LEU A CA 1
ATOM 898 C C . LEU A 1 119 ? -5.861 21.684 49.531 1.00 50.06 119 LEU A C 1
ATOM 900 O O . LEU A 1 119 ? -6.732 21.332 50.319 1.00 50.06 119 LEU A O 1
ATOM 904 N N . SER A 1 120 ? -4.863 20.870 49.170 1.00 47.38 120 SER A N 1
ATOM 905 C CA . SER A 1 120 ? -4.180 19.987 50.129 1.00 47.38 120 SER A CA 1
ATOM 906 C C . SER A 1 120 ? -2.760 19.666 49.664 1.00 47.38 120 SER A C 1
ATOM 908 O O . SER A 1 120 ? -2.528 19.216 48.545 1.00 47.38 120 SER A O 1
ATOM 910 N N . GLN A 1 121 ? -1.822 19.989 50.553 1.00 44.44 121 GLN A N 1
ATOM 911 C CA . GLN A 1 121 ? -0.384 19.770 50.475 1.00 44.44 121 GLN A CA 1
ATOM 912 C C . GLN A 1 121 ? -0.041 18.302 50.739 1.00 44.44 121 GLN A C 1
ATOM 914 O O . GLN A 1 121 ? -0.538 17.711 51.692 1.00 44.44 121 GLN A O 1
ATOM 919 N N . ALA A 1 122 ? 0.920 17.773 49.985 1.00 46.59 122 ALA A N 1
ATOM 920 C CA . ALA A 1 122 ? 1.813 16.725 50.460 1.00 46.59 122 ALA A CA 1
ATOM 921 C C . ALA A 1 122 ? 3.232 17.093 50.011 1.00 46.59 122 ALA A C 1
ATOM 923 O O . ALA A 1 122 ? 3.529 17.172 48.820 1.00 46.59 122 ALA A O 1
ATOM 924 N N . HIS A 1 123 ? 4.078 17.407 50.990 1.00 45.84 123 HIS A N 1
ATOM 925 C CA . HIS A 1 123 ? 5.486 17.728 50.809 1.00 45.84 123 HIS A CA 1
ATOM 926 C C . HIS A 1 123 ? 6.281 16.440 50.568 1.00 45.84 123 HIS A C 1
ATOM 928 O O . HIS A 1 123 ? 6.288 15.553 51.416 1.00 45.84 123 HIS A O 1
ATOM 934 N N . ALA A 1 124 ? 7.001 16.374 49.450 1.00 46.12 124 ALA A N 1
ATOM 935 C CA . ALA A 1 124 ? 8.115 15.454 49.266 1.00 46.12 124 ALA A CA 1
ATOM 936 C C . ALA A 1 124 ? 9.305 16.254 48.725 1.00 46.12 124 ALA A C 1
ATOM 938 O O . ALA A 1 124 ? 9.273 16.781 47.614 1.00 46.12 124 ALA A O 1
ATOM 939 N N . SER A 1 125 ? 10.325 16.398 49.566 1.00 46.25 125 SER A N 1
ATOM 940 C CA . SER A 1 125 ? 11.574 17.090 49.263 1.00 46.25 125 SER A CA 1
ATOM 941 C C . SER A 1 125 ? 12.378 16.299 48.230 1.00 46.25 125 SER A C 1
ATOM 943 O O . SER A 1 125 ? 12.768 15.163 48.487 1.00 46.25 125 SER A O 1
ATOM 945 N N . LEU A 1 126 ? 12.652 16.916 47.080 1.00 54.88 126 LEU A N 1
ATOM 946 C CA . LEU A 1 126 ? 13.591 16.435 46.065 1.00 54.88 126 LEU A CA 1
ATOM 947 C C . LEU A 1 126 ? 14.674 17.501 45.821 1.00 54.88 126 LEU A C 1
ATOM 949 O O . LEU A 1 126 ? 14.394 18.697 45.948 1.00 54.88 126 LEU A O 1
ATOM 953 N N . PRO A 1 127 ? 15.911 17.085 45.504 1.00 55.62 127 PRO A N 1
ATOM 954 C CA . PRO A 1 127 ? 17.067 17.969 45.454 1.00 55.62 127 PRO A CA 1
ATOM 955 C C . PRO A 1 127 ? 17.023 18.930 44.261 1.00 55.62 127 PRO A C 1
ATOM 957 O O . PRO A 1 127 ? 16.638 18.577 43.145 1.00 55.62 127 PRO A O 1
ATOM 960 N N . HIS A 1 128 ? 17.459 20.160 44.532 1.00 47.66 128 HIS A N 1
ATOM 961 C CA . HIS A 1 128 ? 17.552 21.270 43.595 1.00 47.66 128 HIS A CA 1
ATOM 962 C C . HIS A 1 128 ? 18.408 20.924 42.373 1.00 47.66 128 HIS A C 1
ATOM 964 O O . HIS A 1 128 ? 19.627 20.791 42.463 1.00 47.66 128 HIS A O 1
ATOM 970 N N . THR A 1 129 ? 17.764 20.852 41.210 1.00 48.22 129 THR A N 1
ATOM 971 C CA . THR A 1 129 ? 18.428 20.974 39.912 1.00 48.22 129 THR A CA 1
ATOM 972 C C . THR A 1 129 ? 18.234 22.400 39.405 1.00 48.22 129 THR A C 1
ATOM 974 O O . THR A 1 129 ? 17.144 22.970 39.468 1.00 48.22 129 THR A O 1
ATOM 977 N N . HIS A 1 130 ? 19.333 23.018 38.976 1.00 48.88 130 HIS A N 1
ATOM 978 C CA . HIS A 1 130 ? 19.361 24.372 38.438 1.00 48.88 130 HIS A CA 1
ATOM 979 C C . HIS A 1 130 ? 18.487 24.460 37.177 1.00 48.88 130 HIS A C 1
ATOM 981 O O . HIS A 1 130 ? 18.842 23.932 36.126 1.00 48.88 130 HIS A O 1
ATOM 987 N N . ASN A 1 131 ? 17.354 25.159 37.278 1.00 44.22 131 ASN A N 1
ATOM 988 C CA . ASN A 1 131 ? 16.522 25.511 36.132 1.00 44.22 131 ASN A CA 1
ATOM 989 C C . ASN A 1 131 ? 17.204 26.623 35.326 1.00 44.22 131 ASN A C 1
ATOM 991 O O . ASN A 1 131 ? 17.092 27.807 35.647 1.00 44.22 131 ASN A O 1
ATOM 995 N N . ALA A 1 132 ? 17.892 26.244 34.251 1.00 49.91 132 ALA A N 1
ATOM 996 C CA . ALA A 1 132 ? 18.215 27.166 33.174 1.00 49.91 132 ALA A CA 1
ATOM 997 C C . ALA A 1 132 ? 16.904 27.557 32.472 1.00 49.91 132 ALA A C 1
ATOM 999 O O . ALA A 1 132 ? 16.305 26.759 31.750 1.00 49.91 132 ALA A O 1
ATOM 1000 N N . SER A 1 133 ? 16.434 28.782 32.718 1.00 46.81 133 SER A N 1
ATOM 1001 C CA . SER A 1 133 ? 15.320 29.378 31.976 1.00 46.81 133 SER A CA 1
ATOM 1002 C C . SER A 1 133 ? 15.743 29.608 30.527 1.00 46.81 133 SER A C 1
ATOM 1004 O O . SER A 1 133 ? 16.299 30.647 30.181 1.00 46.81 133 SER A O 1
ATOM 1006 N N . LEU A 1 134 ? 15.488 28.619 29.673 1.00 49.72 134 LEU A N 1
ATOM 1007 C CA . LEU A 1 134 ? 15.505 28.778 28.226 1.00 49.72 134 LEU A CA 1
ATOM 1008 C C . LEU A 1 134 ? 14.209 29.481 27.821 1.00 49.72 134 LEU A C 1
ATOM 1010 O O . LEU A 1 134 ? 13.147 28.864 27.722 1.00 49.72 134 LEU A O 1
ATOM 1014 N N . THR A 1 135 ? 14.297 30.788 27.589 1.00 53.28 135 THR A N 1
ATOM 1015 C CA . THR A 1 135 ? 13.290 31.557 26.858 1.00 53.28 135 THR A CA 1
ATOM 1016 C C . THR A 1 135 ? 13.182 30.986 25.445 1.00 53.28 135 THR A C 1
ATOM 1018 O O . THR A 1 135 ? 13.927 31.339 24.535 1.00 53.28 135 THR A O 1
ATOM 1021 N N . ARG A 1 136 ? 12.264 30.031 25.266 1.00 54.62 136 ARG A N 1
ATOM 1022 C CA . ARG A 1 136 ? 11.917 29.459 23.966 1.00 54.62 136 ARG A CA 1
ATOM 1023 C C . ARG A 1 136 ? 11.200 30.537 23.157 1.00 54.62 136 ARG A C 1
ATOM 1025 O O . ARG A 1 136 ? 10.003 30.760 23.317 1.00 54.62 136 ARG A O 1
ATOM 1032 N N . THR A 1 137 ? 11.946 31.219 22.299 1.00 56.97 137 THR A N 1
ATOM 1033 C CA . THR A 1 137 ? 11.402 32.108 21.276 1.00 56.97 137 THR A CA 1
ATOM 1034 C C . THR A 1 137 ? 10.478 31.278 20.387 1.00 56.97 137 THR A C 1
ATOM 1036 O O . THR A 1 137 ? 10.930 30.389 19.665 1.00 56.97 137 THR A O 1
ATOM 1039 N N . HIS A 1 138 ? 9.170 31.516 20.479 1.00 50.09 138 HIS A N 1
ATOM 1040 C CA . HIS A 1 138 ? 8.187 30.938 19.572 1.00 50.09 138 HIS A CA 1
ATOM 1041 C C . HIS A 1 138 ? 8.401 31.551 18.184 1.00 50.09 138 HIS A C 1
ATOM 1043 O O . HIS A 1 138 ? 7.817 32.577 17.847 1.00 50.09 138 HIS A O 1
ATOM 1049 N N . ALA A 1 139 ? 9.283 30.945 17.389 1.00 55.34 139 ALA A N 1
ATOM 1050 C CA . ALA A 1 139 ? 9.331 31.203 15.962 1.00 55.34 139 ALA A CA 1
ATOM 1051 C C . ALA A 1 139 ? 7.997 30.732 15.375 1.00 55.34 139 ALA A C 1
ATOM 1053 O O . ALA A 1 139 ? 7.666 29.546 15.440 1.00 55.34 139 ALA A O 1
ATOM 1054 N N . SER A 1 140 ? 7.206 31.677 14.869 1.00 62.28 140 SER A N 1
ATOM 1055 C CA . SER A 1 140 ? 5.969 31.406 14.146 1.00 62.28 140 SER A CA 1
ATOM 1056 C C . SER A 1 140 ? 6.248 30.359 13.074 1.00 62.28 140 SER A C 1
ATOM 1058 O O . SER A 1 140 ? 7.043 30.598 12.164 1.00 62.28 140 SER A O 1
ATOM 1060 N N . ALA A 1 141 ? 5.637 29.182 13.213 1.00 53.16 141 ALA A N 1
ATOM 1061 C CA . ALA A 1 141 ? 5.783 28.117 12.236 1.00 53.16 141 ALA A CA 1
ATOM 1062 C C . ALA A 1 141 ? 5.364 28.655 10.855 1.00 53.16 141 ALA A C 1
ATOM 1064 O O . ALA A 1 141 ? 4.327 29.324 10.762 1.00 53.16 141 ALA A O 1
ATOM 1065 N N . PRO A 1 142 ? 6.147 28.407 9.791 1.00 58.28 142 PRO A N 1
ATOM 1066 C CA . PRO A 1 142 ? 5.768 28.820 8.450 1.00 58.28 142 PRO A CA 1
ATOM 1067 C C . PRO A 1 142 ? 4.390 28.240 8.134 1.00 58.28 142 PRO A C 1
ATOM 1069 O O . PRO A 1 142 ? 4.150 27.044 8.310 1.00 58.28 142 PRO A O 1
ATOM 1072 N N . SER A 1 143 ? 3.460 29.100 7.715 1.00 55.38 143 SER A N 1
ATOM 1073 C CA . SER A 1 143 ? 2.129 28.661 7.318 1.00 55.38 143 SER A CA 1
ATOM 1074 C C . SER A 1 143 ? 2.280 27.759 6.096 1.00 55.38 143 SER A C 1
ATOM 1076 O O . SER A 1 143 ? 2.528 28.250 4.991 1.00 55.38 143 SER A O 1
ATOM 1078 N N . TRP A 1 144 ? 2.148 26.450 6.289 1.00 39.22 144 TRP A N 1
ATOM 1079 C CA . TRP A 1 144 ? 2.044 25.482 5.206 1.00 39.22 144 TRP A CA 1
ATOM 1080 C C . TRP A 1 144 ? 0.716 25.725 4.492 1.00 39.22 144 TRP A C 1
ATOM 1082 O O . TRP A 1 144 ? -0.304 25.117 4.804 1.00 39.22 144 TRP A O 1
ATOM 1092 N N . ARG A 1 145 ? 0.697 26.684 3.564 1.00 51.22 145 ARG A N 1
ATOM 1093 C CA . ARG A 1 145 ? -0.396 26.781 2.602 1.00 51.22 145 ARG A CA 1
ATOM 1094 C C . ARG A 1 145 ? -0.265 25.557 1.699 1.00 51.22 145 ARG A C 1
ATOM 1096 O O . ARG A 1 145 ? 0.806 25.392 1.113 1.00 51.22 145 ARG A O 1
ATOM 1103 N N . PRO A 1 146 ? -1.295 24.700 1.586 1.00 52.16 146 PRO A N 1
ATOM 1104 C CA . PRO A 1 146 ? -1.278 23.609 0.628 1.00 52.16 146 PRO A CA 1
ATOM 1105 C C . PRO A 1 146 ? -1.006 24.219 -0.741 1.00 52.16 146 PRO A C 1
ATOM 1107 O O . PRO A 1 146 ? -1.817 25.009 -1.233 1.00 52.16 146 PRO A O 1
ATOM 1110 N N . LEU A 1 147 ? 0.146 23.907 -1.334 1.00 48.69 147 LEU A N 1
ATOM 1111 C CA . LEU A 1 147 ? 0.401 24.256 -2.720 1.00 48.69 147 LEU A CA 1
ATOM 1112 C C . LEU A 1 147 ? -0.604 23.434 -3.529 1.00 48.69 147 LEU A C 1
ATOM 1114 O O . LEU A 1 147 ? -0.395 22.253 -3.792 1.00 48.69 147 LEU A O 1
ATOM 1118 N N . HIS A 1 148 ? -1.751 24.029 -3.852 1.00 51.41 148 HIS A N 1
ATOM 1119 C CA . HIS A 1 148 ? -2.637 23.489 -4.868 1.00 51.41 148 HIS A CA 1
ATOM 1120 C C . HIS A 1 148 ? -1.883 23.616 -6.185 1.00 51.41 148 HIS A C 1
ATOM 1122 O O . HIS A 1 148 ? -1.947 24.643 -6.862 1.00 51.41 148 HIS A O 1
ATOM 1128 N N . VAL A 1 149 ? -1.113 22.581 -6.515 1.00 53.84 149 VAL A N 1
ATOM 1129 C CA . VAL A 1 149 ? -0.582 22.399 -7.858 1.00 53.84 149 VAL A CA 1
ATOM 1130 C C . VAL A 1 149 ? -1.805 22.219 -8.746 1.00 53.84 149 VAL A C 1
ATOM 1132 O O . VAL A 1 149 ? -2.433 21.161 -8.774 1.00 53.84 149 VAL A O 1
ATOM 1135 N N . ARG A 1 150 ? -2.214 23.304 -9.406 1.00 50.94 150 ARG A N 1
ATOM 1136 C CA . ARG A 1 150 ? -3.230 23.253 -10.450 1.00 50.94 150 ARG A CA 1
ATOM 1137 C C . ARG A 1 150 ? -2.674 22.366 -11.559 1.00 50.94 150 ARG A C 1
ATOM 1139 O O . ARG A 1 150 ? -1.814 22.800 -12.319 1.00 50.94 150 ARG A O 1
ATOM 1146 N N . HIS A 1 151 ? -3.179 21.140 -11.668 1.00 54.19 151 HIS A N 1
ATOM 1147 C CA . HIS A 1 151 ? -2.933 20.227 -12.792 1.00 54.19 151 HIS A CA 1
ATOM 1148 C C . HIS A 1 151 ? -3.591 20.729 -14.100 1.00 54.19 151 HIS A C 1
ATOM 11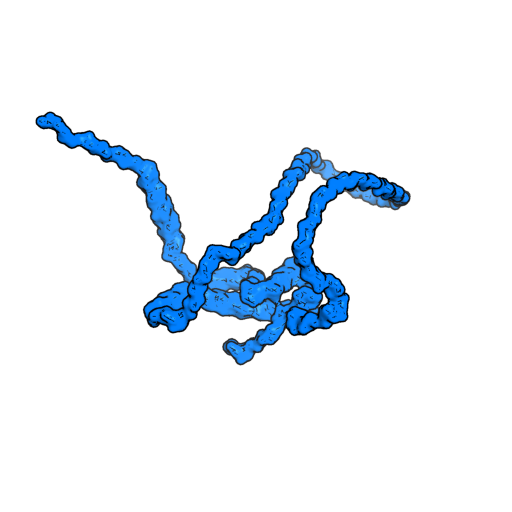50 O O . HIS A 1 151 ? -4.053 19.936 -14.911 1.00 54.19 151 HIS A O 1
ATOM 1156 N N . GLU A 1 152 ? -3.692 22.044 -14.318 1.00 50.31 152 GLU A N 1
ATOM 1157 C CA . GLU A 1 152 ? -4.478 22.622 -15.417 1.00 50.31 152 GLU A CA 1
ATOM 1158 C C . GLU A 1 152 ? -3.730 22.674 -16.760 1.00 50.31 152 GLU A C 1
ATOM 1160 O O . GLU A 1 152 ? -4.337 23.040 -17.759 1.00 50.31 152 GLU A O 1
ATOM 1165 N N . ALA A 1 153 ? -2.449 22.290 -16.847 1.00 53.22 153 ALA A N 1
ATOM 1166 C CA . ALA A 1 153 ? -1.706 22.462 -18.103 1.00 53.22 153 ALA A CA 1
ATOM 1167 C C . ALA A 1 153 ? -0.563 21.469 -18.372 1.00 53.22 153 ALA A C 1
ATOM 1169 O O . ALA A 1 153 ? 0.328 21.773 -19.162 1.00 53.22 153 ALA A O 1
ATOM 1170 N N . ILE A 1 154 ? -0.567 20.271 -17.778 1.00 55.41 154 ILE A N 1
ATOM 1171 C CA . ILE A 1 154 ? 0.268 19.196 -18.334 1.00 55.41 154 ILE A CA 1
ATOM 1172 C C . ILE A 1 154 ? -0.538 18.629 -19.499 1.00 55.41 154 ILE A C 1
ATOM 1174 O O . ILE A 1 154 ? -1.522 17.920 -19.289 1.00 55.41 154 ILE A O 1
ATOM 1178 N N . GLY A 1 155 ? -0.195 19.050 -20.721 1.00 54.16 155 GLY A N 1
ATOM 1179 C CA . GLY A 1 155 ? -0.843 18.590 -21.949 1.00 54.16 155 GLY A CA 1
ATOM 1180 C C . GLY A 1 155 ? -1.034 17.076 -21.914 1.00 54.16 155 GLY A C 1
ATOM 1181 O O . GLY A 1 155 ? -0.150 16.373 -21.435 1.00 54.16 155 GLY A O 1
ATOM 1182 N N . ARG A 1 156 ? -2.215 16.610 -22.352 1.00 61.41 156 ARG A N 1
ATOM 1183 C CA . ARG A 1 156 ? -2.670 15.209 -22.302 1.00 61.41 156 ARG A CA 1
ATOM 1184 C C . ARG A 1 156 ? -1.493 14.254 -22.501 1.00 61.41 156 ARG A C 1
ATOM 1186 O O . ARG A 1 156 ? -1.068 14.047 -23.636 1.00 61.41 156 ARG A O 1
ATOM 1193 N N . ILE A 1 157 ? -0.968 13.698 -21.409 1.00 63.59 157 ILE A N 1
ATOM 1194 C CA . ILE A 1 157 ? 0.029 12.637 -21.499 1.00 63.59 157 ILE A CA 1
ATOM 1195 C C . ILE A 1 157 ? -0.694 11.505 -22.226 1.00 63.59 157 ILE A C 1
ATOM 1197 O O . ILE A 1 157 ? -1.757 11.084 -21.757 1.00 63.59 157 ILE A O 1
ATOM 1201 N N . PRO A 1 158 ? -0.212 11.065 -23.400 1.00 69.69 158 PRO A N 1
ATOM 1202 C CA . PRO A 1 158 ? -0.872 9.993 -24.115 1.00 69.69 158 PRO A CA 1
ATOM 1203 C C . PRO A 1 158 ? -0.939 8.785 -23.183 1.00 69.69 158 PRO A C 1
ATOM 1205 O O . PRO A 1 158 ? 0.087 8.347 -22.663 1.00 69.69 158 PRO A O 1
ATOM 1208 N N . HIS A 1 159 ? -2.143 8.263 -22.950 1.00 72.62 159 HIS A N 1
ATOM 1209 C CA . HIS A 1 159 ? -2.319 6.994 -22.255 1.00 72.62 159 HIS A CA 1
ATOM 1210 C C . HIS A 1 159 ? -1.802 5.884 -23.174 1.00 72.62 159 HIS A C 1
ATOM 1212 O O . HIS A 1 159 ? -2.559 5.265 -23.920 1.00 72.62 159 HIS A O 1
ATOM 1218 N N . LEU A 1 160 ? -0.487 5.676 -23.176 1.00 80.25 160 LEU A N 1
ATOM 1219 C CA . LEU A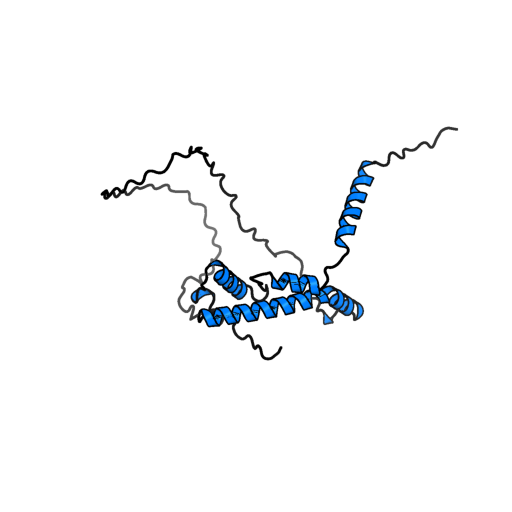 1 160 ? 0.134 4.556 -23.863 1.00 80.25 160 LEU A CA 1
ATOM 1220 C C . LEU A 1 160 ? -0.123 3.308 -23.023 1.00 80.25 160 LEU A C 1
ATOM 1222 O O . LEU A 1 160 ? 0.358 3.190 -21.897 1.00 80.25 160 LEU A O 1
ATOM 1226 N N . SER A 1 161 ? -0.914 2.383 -23.563 1.00 85.12 161 SER A N 1
ATOM 1227 C CA . SER A 1 161 ? -1.080 1.066 -22.949 1.00 85.12 161 SER A CA 1
ATOM 1228 C C . SER A 1 161 ? 0.244 0.311 -23.005 1.00 85.12 161 SER A C 1
ATOM 1230 O O . SER A 1 161 ? 0.925 0.328 -24.030 1.00 85.12 161 SER A O 1
ATOM 1232 N N . PHE A 1 162 ? 0.579 -0.438 -21.958 1.00 84.69 162 PHE A N 1
ATOM 1233 C CA . PHE A 1 162 ? 1.740 -1.329 -21.970 1.00 84.69 162 PHE A CA 1
ATOM 1234 C C . PHE A 1 162 ? 1.718 -2.308 -23.157 1.00 84.69 162 PHE A C 1
ATOM 1236 O O . PHE A 1 162 ? 2.751 -2.606 -23.748 1.00 84.69 162 PHE A O 1
ATOM 1243 N N . SER A 1 163 ? 0.521 -2.748 -23.561 1.00 89.25 163 SER A N 1
ATOM 1244 C CA . SER A 1 163 ? 0.322 -3.637 -24.711 1.00 89.25 163 SER A CA 1
ATOM 1245 C C . SER A 1 163 ? 0.649 -2.998 -26.063 1.00 89.25 163 SER A C 1
ATOM 1247 O O . SER A 1 163 ? 0.754 -3.715 -27.052 1.00 89.25 163 SER A O 1
ATOM 1249 N N . SER A 1 164 ? 0.777 -1.669 -26.122 1.00 92.00 164 SER A N 1
ATOM 1250 C CA . SER A 1 164 ? 1.131 -0.937 -27.345 1.00 92.00 164 SER A CA 1
ATOM 1251 C C . SER A 1 164 ? 2.642 -0.804 -27.560 1.00 92.00 164 SER A C 1
ATOM 1253 O O . SER A 1 164 ? 3.067 -0.386 -28.633 1.00 92.00 164 SER A O 1
ATOM 1255 N N . LEU A 1 165 ? 3.450 -1.170 -26.560 1.00 90.56 165 LEU A N 1
ATOM 1256 C CA . LEU A 1 165 ? 4.904 -1.229 -26.677 1.00 90.56 165 LEU A CA 1
ATOM 1257 C C . LEU A 1 165 ? 5.320 -2.448 -27.509 1.00 90.56 165 LEU A C 1
ATOM 1259 O O . LEU A 1 165 ? 4.664 -3.491 -27.456 1.00 90.56 165 LEU A O 1
ATOM 1263 N N . ASP A 1 166 ? 6.435 -2.354 -28.231 1.00 95.88 166 ASP A N 1
ATOM 1264 C CA . ASP A 1 166 ? 7.015 -3.521 -28.896 1.00 95.88 166 ASP A CA 1
ATOM 1265 C C . ASP A 1 166 ? 7.503 -4.572 -27.876 1.00 95.88 166 ASP A C 1
ATOM 1267 O O . ASP A 1 166 ? 7.676 -4.303 -26.684 1.00 95.88 166 ASP A O 1
ATOM 1271 N N . ALA A 1 167 ? 7.722 -5.804 -28.342 1.00 94.62 167 ALA A N 1
ATOM 1272 C CA . ALA A 1 167 ? 8.088 -6.922 -27.473 1.00 94.62 167 ALA A CA 1
ATOM 1273 C C . ALA A 1 167 ? 9.400 -6.689 -26.698 1.00 94.62 167 ALA A C 1
ATOM 1275 O O . ALA A 1 167 ? 9.535 -7.164 -25.567 1.00 94.62 167 ALA A O 1
ATOM 1276 N N . GLN A 1 168 ? 10.356 -5.951 -27.272 1.00 93.38 168 GLN A N 1
ATOM 1277 C CA . GLN A 1 168 ? 11.629 -5.651 -26.622 1.00 93.38 168 GLN A CA 1
ATOM 1278 C C . GLN A 1 168 ? 11.438 -4.624 -25.503 1.00 93.38 168 GLN A C 1
ATOM 1280 O O . GLN A 1 168 ? 11.946 -4.835 -24.402 1.00 93.38 168 GLN A O 1
ATOM 1285 N N . ALA A 1 169 ? 10.667 -3.564 -25.745 1.00 90.38 169 ALA A N 1
ATOM 1286 C CA . ALA A 1 169 ? 10.312 -2.570 -24.739 1.00 90.38 169 ALA A CA 1
ATOM 1287 C C . ALA A 1 169 ? 9.484 -3.185 -23.600 1.00 90.38 169 ALA A C 1
ATOM 1289 O O . ALA A 1 169 ? 9.765 -2.928 -22.429 1.00 90.38 169 ALA A O 1
ATOM 1290 N N . GLN A 1 170 ? 8.527 -4.067 -23.913 1.00 91.81 170 GLN A N 1
ATOM 1291 C CA . GLN A 1 170 ? 7.786 -4.809 -22.889 1.00 91.81 170 GLN A CA 1
ATOM 1292 C C . GLN A 1 170 ? 8.706 -5.701 -22.053 1.00 91.81 170 GLN A C 1
ATOM 1294 O O . GLN A 1 170 ? 8.573 -5.743 -20.830 1.00 91.81 170 GLN A O 1
ATOM 1299 N N . LYS A 1 171 ? 9.641 -6.420 -22.689 1.00 90.50 171 LYS A N 1
ATOM 1300 C CA . LYS A 1 171 ? 10.614 -7.253 -21.975 1.00 90.50 171 LYS A CA 1
ATOM 1301 C C . LYS A 1 171 ? 11.508 -6.400 -21.076 1.00 90.50 171 LYS A C 1
ATOM 1303 O O . LYS A 1 171 ? 11.633 -6.714 -19.900 1.00 90.50 171 LYS A O 1
ATOM 1308 N N . ALA A 1 172 ? 12.068 -5.312 -21.601 1.00 86.31 172 ALA A N 1
ATOM 1309 C CA . ALA A 1 172 ? 12.904 -4.396 -20.834 1.00 86.31 172 ALA A CA 1
ATOM 1310 C C . ALA A 1 172 ? 12.144 -3.817 -19.634 1.00 86.31 172 ALA A C 1
ATOM 1312 O O . ALA A 1 172 ? 12.661 -3.823 -18.526 1.00 86.31 172 ALA A O 1
ATOM 1313 N N . ALA A 1 173 ? 10.893 -3.396 -19.817 1.00 84.69 173 ALA A N 1
ATOM 1314 C CA . ALA A 1 173 ? 10.078 -2.877 -18.726 1.00 84.69 173 ALA A CA 1
ATOM 1315 C C . ALA A 1 173 ? 9.749 -3.939 -17.662 1.00 84.69 173 ALA A C 1
ATOM 1317 O O . ALA A 1 173 ? 9.770 -3.627 -16.473 1.00 84.69 173 ALA A O 1
ATOM 1318 N N . ARG A 1 174 ? 9.495 -5.197 -18.050 1.00 87.56 174 ARG A N 1
ATOM 1319 C CA . ARG A 1 174 ? 9.327 -6.304 -17.087 1.00 87.56 174 ARG A CA 1
ATOM 1320 C C . ARG A 1 174 ? 10.623 -6.618 -16.351 1.00 87.56 174 ARG A C 1
ATOM 1322 O O . ARG A 1 174 ? 10.582 -6.857 -15.153 1.00 87.56 174 ARG A O 1
ATOM 1329 N N . ASP A 1 175 ? 11.751 -6.616 -17.054 1.00 83.19 175 ASP A N 1
ATOM 1330 C CA . ASP A 1 175 ? 13.059 -6.876 -16.453 1.00 83.19 175 ASP A CA 1
ATOM 1331 C C . ASP A 1 175 ? 13.416 -5.764 -15.452 1.00 83.19 175 ASP A C 1
ATOM 1333 O O . ASP A 1 175 ? 13.835 -6.066 -14.337 1.00 83.19 175 ASP A O 1
ATOM 1337 N N . LEU A 1 176 ? 13.156 -4.500 -15.809 1.00 82.38 176 LEU A N 1
ATOM 1338 C CA . LEU A 1 176 ? 13.378 -3.329 -14.952 1.00 82.38 176 LEU A CA 1
ATOM 1339 C C . LEU A 1 176 ? 12.446 -3.289 -13.736 1.00 82.38 176 LEU A C 1
ATOM 1341 O O . LEU A 1 176 ? 12.868 -2.867 -12.670 1.00 82.38 176 LEU A O 1
ATOM 1345 N N . THR A 1 177 ? 11.199 -3.748 -13.871 1.00 88.25 177 THR A N 1
ATOM 1346 C CA . THR A 1 177 ? 10.222 -3.765 -12.764 1.00 88.25 177 THR A CA 1
ATOM 1347 C C . THR A 1 177 ? 10.158 -5.109 -12.040 1.00 88.25 177 THR A C 1
ATOM 1349 O O . THR A 1 177 ? 9.321 -5.304 -11.159 1.00 88.25 177 THR A O 1
ATOM 1352 N N . ARG A 1 178 ? 11.031 -6.071 -12.373 1.00 88.62 178 ARG A N 1
ATOM 1353 C CA . ARG A 1 178 ? 10.997 -7.412 -11.773 1.00 88.62 178 ARG A CA 1
ATOM 1354 C C . ARG A 1 178 ? 11.192 -7.343 -10.264 1.00 88.62 178 ARG A C 1
ATOM 1356 O O . ARG A 1 178 ? 10.434 -7.973 -9.528 1.00 88.62 178 ARG A O 1
ATOM 1363 N N . VAL A 1 179 ? 12.192 -6.591 -9.812 1.00 84.69 179 VAL A N 1
ATOM 1364 C CA . VAL A 1 179 ? 12.458 -6.407 -8.381 1.00 84.69 179 VAL A CA 1
ATOM 1365 C C . VAL A 1 179 ? 11.260 -5.729 -7.724 1.00 84.69 179 VAL A C 1
ATOM 1367 O O . VAL A 1 179 ? 10.730 -6.270 -6.757 1.00 84.69 179 VAL A O 1
ATOM 1370 N N . ASP A 1 180 ? 10.756 -4.642 -8.312 1.00 87.31 180 ASP A N 1
ATOM 1371 C CA . ASP A 1 180 ? 9.578 -3.927 -7.806 1.00 87.31 180 ASP A CA 1
ATOM 1372 C C . ASP A 1 180 ? 8.352 -4.834 -7.680 1.00 87.31 180 ASP A C 1
ATOM 1374 O O . ASP A 1 180 ? 7.647 -4.769 -6.678 1.00 87.31 180 ASP A O 1
ATOM 1378 N N . SER A 1 181 ? 8.116 -5.727 -8.646 1.00 89.19 181 SER A N 1
ATOM 1379 C CA . SER A 1 181 ? 6.986 -6.661 -8.607 1.00 89.19 181 SER A CA 1
ATOM 1380 C C . SER A 1 181 ? 7.093 -7.649 -7.444 1.00 89.19 181 SER A C 1
ATOM 1382 O O . SER A 1 181 ? 6.111 -7.885 -6.745 1.00 89.19 181 SER A O 1
ATOM 1384 N N . ILE A 1 182 ? 8.294 -8.171 -7.174 1.00 89.88 182 ILE A N 1
ATOM 1385 C CA . ILE A 1 182 ? 8.534 -9.079 -6.046 1.00 89.88 182 ILE A CA 1
ATOM 1386 C C . ILE A 1 182 ? 8.343 -8.331 -4.724 1.00 89.88 182 ILE A C 1
ATOM 1388 O O . ILE A 1 182 ? 7.714 -8.853 -3.802 1.00 89.88 182 ILE A O 1
ATOM 1392 N N . LEU A 1 183 ? 8.852 -7.101 -4.636 1.00 90.56 183 LEU A N 1
ATOM 1393 C CA . LEU A 1 183 ? 8.707 -6.265 -3.445 1.00 90.56 183 LEU A CA 1
ATOM 1394 C C . LEU A 1 183 ? 7.259 -5.872 -3.192 1.00 90.56 183 LEU A C 1
ATOM 1396 O O . LEU A 1 183 ? 6.803 -5.943 -2.054 1.00 90.56 183 LEU A O 1
ATOM 1400 N N . TYR A 1 184 ? 6.532 -5.499 -4.240 1.00 91.81 184 TYR A N 1
ATOM 1401 C CA . TYR A 1 184 ? 5.120 -5.166 -4.151 1.00 91.81 184 TYR A CA 1
ATOM 1402 C C . TYR A 1 184 ? 4.300 -6.370 -3.689 1.00 91.81 184 TYR A C 1
ATOM 1404 O O . TYR A 1 184 ? 3.482 -6.228 -2.786 1.00 91.81 184 TYR A O 1
ATOM 1412 N N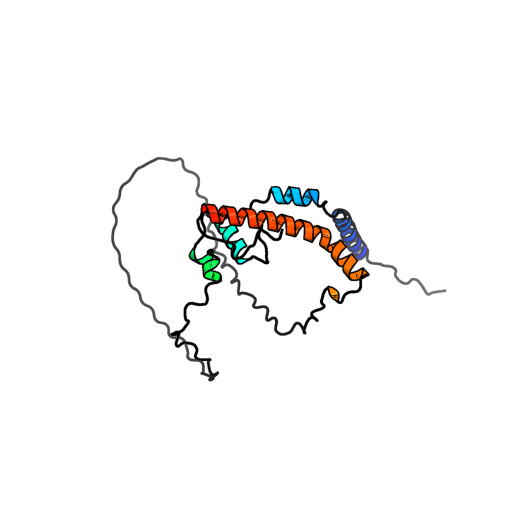 . GLU A 1 185 ? 4.546 -7.564 -4.232 1.00 92.75 185 GLU A N 1
ATOM 1413 C CA . GLU A 1 185 ? 3.857 -8.785 -3.797 1.00 92.75 185 GLU A CA 1
ATOM 1414 C C . GLU A 1 185 ? 4.152 -9.123 -2.329 1.00 92.75 185 GLU A C 1
ATOM 1416 O O . GLU A 1 185 ? 3.228 -9.373 -1.550 1.00 92.75 185 GLU A O 1
ATOM 1421 N N . ALA A 1 186 ? 5.418 -9.046 -1.908 1.00 92.50 186 ALA A N 1
ATOM 1422 C CA . ALA A 1 186 ? 5.794 -9.259 -0.511 1.00 92.50 186 ALA A CA 1
ATOM 1423 C C . ALA A 1 186 ? 5.159 -8.213 0.426 1.00 92.50 186 ALA A C 1
ATOM 1425 O O . ALA A 1 186 ? 4.616 -8.558 1.481 1.00 92.50 186 ALA A O 1
ATOM 1426 N N . ALA A 1 187 ? 5.177 -6.938 0.023 1.00 94.12 187 ALA A N 1
ATOM 1427 C CA . ALA A 1 187 ? 4.561 -5.828 0.746 1.00 94.12 187 ALA A CA 1
ATOM 1428 C C . ALA A 1 187 ? 3.052 -6.027 0.862 1.00 94.12 187 ALA A C 1
ATOM 1430 O O . ALA A 1 187 ? 2.489 -5.864 1.946 1.00 94.12 187 ALA A O 1
ATOM 1431 N N . ARG A 1 188 ? 2.406 -6.430 -0.238 1.00 94.00 188 ARG A N 1
ATOM 1432 C CA . ARG A 1 188 ? 0.970 -6.687 -0.294 1.00 94.00 188 ARG A CA 1
ATOM 1433 C C . ARG A 1 188 ? 0.582 -7.823 0.630 1.00 94.00 188 ARG A C 1
ATOM 1435 O O . ARG A 1 188 ? -0.339 -7.656 1.425 1.00 94.00 188 ARG A O 1
ATOM 1442 N N . HIS A 1 189 ? 1.300 -8.939 0.576 1.00 93.44 189 HIS A N 1
ATOM 1443 C CA . HIS A 1 189 ? 1.050 -10.077 1.454 1.00 93.44 189 HIS A CA 1
ATOM 1444 C C . HIS A 1 189 ? 1.180 -9.694 2.938 1.00 93.44 189 HIS A C 1
ATOM 1446 O O . HIS A 1 189 ? 0.281 -9.984 3.736 1.00 93.44 189 HIS A O 1
ATOM 1452 N N . LYS A 1 190 ? 2.255 -8.982 3.309 1.00 94.25 190 LYS A N 1
ATOM 1453 C CA . LYS A 1 190 ? 2.471 -8.507 4.685 1.00 94.25 190 LYS A CA 1
ATOM 1454 C C . LYS A 1 190 ? 1.376 -7.533 5.132 1.00 94.25 190 LYS A C 1
ATOM 1456 O O . LYS A 1 190 ? 0.815 -7.709 6.214 1.00 94.25 190 LYS A O 1
ATOM 1461 N N . PHE A 1 191 ? 1.029 -6.559 4.291 1.00 95.75 191 PHE A N 1
ATOM 1462 C CA . PHE A 1 191 ? -0.024 -5.582 4.569 1.00 95.75 191 PHE A CA 1
ATOM 1463 C C . PHE A 1 191 ? -1.389 -6.245 4.768 1.00 95.75 191 PHE A C 1
ATOM 1465 O O . PHE A 1 191 ? -2.044 -6.002 5.780 1.00 95.75 191 PHE A O 1
ATOM 1472 N N . VAL A 1 192 ? -1.808 -7.106 3.835 1.00 94.81 192 VAL A N 1
ATOM 1473 C CA . VAL A 1 192 ? -3.113 -7.780 3.896 1.00 94.81 192 VAL A CA 1
ATOM 1474 C C . VAL A 1 192 ? -3.206 -8.652 5.145 1.00 94.81 192 VAL A C 1
ATOM 1476 O O . VAL A 1 192 ? -4.195 -8.568 5.871 1.00 94.81 192 VAL A O 1
ATOM 1479 N N . THR A 1 193 ? -2.161 -9.426 5.449 1.00 94.75 193 THR A N 1
ATOM 1480 C CA . THR A 1 193 ? -2.117 -10.260 6.659 1.00 94.75 193 THR A CA 1
ATOM 1481 C C . THR A 1 193 ? -2.258 -9.415 7.928 1.00 94.75 193 THR A C 1
ATOM 1483 O O . THR A 1 193 ? -3.105 -9.713 8.772 1.00 94.75 193 THR A O 1
ATOM 1486 N N . GLY A 1 194 ? -1.494 -8.322 8.039 1.00 95.31 194 GLY A N 1
ATOM 1487 C CA . GLY A 1 194 ? -1.567 -7.412 9.185 1.00 95.31 194 GLY A CA 1
ATOM 1488 C C . GLY A 1 194 ? -2.928 -6.725 9.314 1.00 95.31 194 GLY A C 1
ATOM 1489 O O . GLY A 1 194 ? -3.514 -6.697 10.395 1.00 95.31 194 GLY A O 1
ATOM 1490 N N . ALA A 1 195 ? -3.490 -6.231 8.209 1.00 95.94 195 ALA A N 1
ATOM 1491 C CA . ALA A 1 195 ? -4.799 -5.585 8.201 1.00 95.94 195 ALA A CA 1
ATOM 1492 C C . ALA A 1 195 ? -5.927 -6.546 8.624 1.00 95.94 195 ALA A C 1
ATOM 1494 O O . ALA A 1 195 ? -6.815 -6.158 9.388 1.00 95.94 195 ALA A O 1
ATOM 1495 N N . LEU A 1 196 ? -5.882 -7.807 8.178 1.00 95.06 196 LEU A N 1
ATOM 1496 C CA . LEU A 1 196 ? -6.829 -8.845 8.600 1.00 95.06 196 LEU A CA 1
ATOM 1497 C C . LEU A 1 196 ? -6.679 -9.182 10.085 1.00 95.06 196 LEU A C 1
ATOM 1499 O O . LEU A 1 196 ? -7.682 -9.328 10.789 1.00 95.06 196 LEU A O 1
ATOM 1503 N N . GLU A 1 197 ? -5.444 -9.283 10.581 1.00 96.19 197 GLU A N 1
ATOM 1504 C CA . GLU A 1 197 ? -5.191 -9.514 12.001 1.00 96.19 197 GLU A CA 1
ATOM 1505 C C . GLU A 1 197 ? -5.753 -8.379 12.864 1.00 96.19 197 GLU A C 1
ATOM 1507 O O . GLU A 1 197 ? -6.470 -8.644 13.834 1.00 96.19 197 GLU A O 1
ATOM 1512 N N . ILE A 1 198 ? -5.481 -7.127 12.492 1.00 96.75 198 ILE A N 1
ATOM 1513 C CA . ILE A 1 198 ? -6.003 -5.943 13.182 1.00 96.75 198 ILE A CA 1
ATOM 1514 C C . ILE A 1 198 ? -7.529 -5.944 13.149 1.00 96.75 198 ILE A C 1
ATOM 1516 O O . ILE A 1 198 ? -8.163 -5.739 14.187 1.00 96.75 198 ILE A O 1
ATOM 1520 N N . GLY A 1 199 ? -8.133 -6.233 11.995 1.00 95.81 199 GLY A N 1
ATOM 1521 C CA . GLY A 1 199 ? -9.586 -6.293 11.879 1.00 95.81 199 GLY A CA 1
ATOM 1522 C C . GLY A 1 199 ? -10.210 -7.370 12.765 1.00 95.81 199 GLY A C 1
ATOM 1523 O O . GLY A 1 199 ? -11.224 -7.126 13.418 1.00 95.81 199 GLY A O 1
ATOM 1524 N N . ARG A 1 200 ? -9.560 -8.531 12.895 1.00 96.38 200 ARG A N 1
ATOM 1525 C CA . ARG A 1 200 ? -9.974 -9.590 13.829 1.00 96.38 200 ARG A CA 1
ATOM 1526 C C . ARG A 1 200 ? -9.831 -9.167 15.295 1.00 96.38 200 ARG A C 1
ATOM 1528 O O . ARG A 1 200 ? -10.707 -9.483 16.094 1.00 96.38 200 ARG A O 1
ATOM 1535 N N . ARG A 1 201 ? -8.750 -8.469 15.659 1.00 97.50 201 ARG A N 1
ATOM 1536 C CA . ARG A 1 201 ? -8.498 -8.008 17.040 1.00 97.50 201 ARG A CA 1
ATOM 1537 C C . ARG A 1 201 ? -9.448 -6.896 17.479 1.00 97.50 201 ARG A C 1
ATOM 1539 O O . ARG A 1 201 ? -9.807 -6.834 18.649 1.00 97.50 201 ARG A O 1
ATOM 1546 N N . THR A 1 202 ? -9.820 -6.016 16.558 1.00 96.88 202 THR A N 1
ATOM 1547 C CA . THR A 1 202 ? -10.600 -4.801 16.844 1.00 96.88 202 THR A CA 1
ATOM 1548 C C . THR A 1 202 ? -12.086 -4.952 16.525 1.00 96.88 202 THR A C 1
ATOM 1550 O O . THR A 1 202 ? -12.896 -4.157 16.991 1.00 96.88 202 THR A O 1
ATOM 1553 N N . GLY A 1 203 ? -12.456 -5.955 15.724 1.00 96.25 203 GLY A N 1
ATOM 1554 C CA . GLY A 1 203 ? -13.808 -6.119 15.191 1.00 96.25 203 GLY A CA 1
ATOM 1555 C C . GLY A 1 203 ? -14.147 -5.163 14.040 1.00 96.25 203 GLY A C 1
ATOM 1556 O O . GLY A 1 203 ? -15.290 -5.157 13.586 1.00 96.25 203 GLY A O 1
ATOM 1557 N N . VAL A 1 204 ? -13.186 -4.365 13.557 1.00 96.19 204 VAL A N 1
ATOM 1558 C CA . VAL A 1 204 ? -13.381 -3.382 12.480 1.00 96.19 204 VAL A CA 1
ATOM 1559 C C . VAL A 1 204 ? -12.765 -3.905 11.179 1.00 96.19 204 VAL A C 1
ATOM 1561 O O . VAL A 1 204 ? -11.544 -4.030 11.093 1.00 96.19 204 VAL A O 1
ATOM 1564 N N . PRO A 1 205 ? -13.557 -4.209 10.137 1.00 95.00 205 PRO A N 1
ATOM 1565 C CA . PRO A 1 205 ? -13.006 -4.697 8.879 1.00 95.00 205 PRO A CA 1
ATOM 1566 C C . PRO A 1 205 ? -12.299 -3.560 8.127 1.00 95.00 205 PRO A C 1
ATOM 1568 O O . PRO A 1 205 ? -12.942 -2.615 7.677 1.00 95.00 205 PRO A O 1
ATOM 1571 N N . LEU A 1 206 ? -10.975 -3.669 7.979 1.00 94.19 206 LEU A N 1
ATOM 1572 C CA . LEU A 1 206 ? -10.155 -2.679 7.266 1.00 94.19 206 LEU A CA 1
ATOM 1573 C C . LEU A 1 206 ? -10.156 -2.873 5.741 1.00 94.19 206 LEU A C 1
ATOM 1575 O O . LEU A 1 206 ? -9.946 -1.918 4.997 1.00 94.19 206 LEU A O 1
ATOM 1579 N N . LEU A 1 207 ? -10.375 -4.105 5.273 1.00 93.69 207 LEU A N 1
ATOM 1580 C CA . LEU A 1 207 ? -10.367 -4.473 3.857 1.00 93.69 207 LEU A CA 1
ATOM 1581 C C . LEU A 1 207 ? -11.761 -4.945 3.443 1.00 93.69 207 LEU A C 1
ATOM 1583 O O . LEU A 1 207 ? -12.303 -5.870 4.051 1.00 93.69 207 LEU A O 1
ATOM 1587 N N . CYS A 1 208 ? -12.325 -4.328 2.406 1.00 83.12 208 CYS A N 1
ATOM 1588 C CA . CYS A 1 208 ? -13.594 -4.748 1.822 1.00 83.12 208 CYS A CA 1
ATOM 1589 C C . CYS A 1 208 ? -13.337 -5.413 0.477 1.00 83.12 208 CYS A C 1
ATOM 1591 O O . CYS A 1 208 ? -12.519 -4.936 -0.303 1.00 83.12 208 CYS A O 1
ATOM 1593 N N . ASP A 1 209 ? -14.013 -6.535 0.244 1.00 70.50 209 ASP A N 1
ATOM 1594 C CA . ASP A 1 209 ? -13.971 -7.305 -1.003 1.00 70.50 209 ASP A CA 1
ATOM 1595 C C . ASP A 1 209 ? -12.604 -7.882 -1.397 1.00 70.50 209 ASP A C 1
ATOM 1597 O O . ASP A 1 209 ? -12.420 -8.343 -2.524 1.00 70.50 209 ASP A O 1
ATOM 1601 N N . PHE A 1 210 ? -11.660 -7.964 -0.453 1.00 66.88 210 PHE A N 1
ATOM 1602 C CA . PHE A 1 210 ? -10.422 -8.705 -0.668 1.00 66.88 210 PHE A CA 1
ATOM 1603 C C . PHE A 1 210 ? -10.713 -10.209 -0.692 1.00 66.88 210 PHE A C 1
ATOM 1605 O O . PHE A 1 210 ? -10.709 -10.893 0.335 1.00 66.88 210 PHE A O 1
ATOM 1612 N N . LYS A 1 211 ? -10.995 -10.740 -1.884 1.00 60.50 211 LYS A N 1
ATOM 1613 C CA . LYS A 1 211 ? -11.024 -12.183 -2.115 1.00 60.50 211 LYS A CA 1
ATOM 1614 C C . LYS A 1 211 ? -9.591 -12.704 -2.038 1.00 60.50 211 LYS A C 1
ATOM 1616 O O . LYS A 1 211 ? -8.864 -12.689 -3.019 1.00 60.50 211 LYS A O 1
ATOM 1621 N N . LEU A 1 212 ? -9.214 -13.229 -0.876 1.00 54.88 212 LEU A N 1
ATOM 1622 C CA . LEU A 1 212 ? -7.957 -13.965 -0.661 1.00 54.88 212 LEU A CA 1
ATOM 1623 C C . LEU A 1 212 ? -7.824 -15.240 -1.524 1.00 54.88 212 LEU A C 1
ATOM 1625 O O . LEU A 1 212 ? -6.818 -15.927 -1.429 1.00 54.88 212 LEU A O 1
ATOM 1629 N N . GLY A 1 213 ? -8.845 -15.593 -2.315 1.00 44.09 213 GLY A N 1
ATOM 1630 C CA . GLY A 1 213 ? -8.947 -16.861 -3.044 1.00 44.09 213 GLY A CA 1
ATOM 1631 C C . GLY A 1 213 ? -8.505 -16.844 -4.511 1.00 44.09 213 GLY A C 1
ATOM 1632 O O . GLY A 1 213 ? -8.630 -17.875 -5.157 1.00 44.09 213 GLY A O 1
ATOM 1633 N N . GLU A 1 214 ? -8.021 -15.719 -5.044 1.00 49.16 214 GLU A N 1
ATOM 1634 C CA . GLU A 1 214 ? -7.391 -15.646 -6.381 1.00 49.16 214 GLU A CA 1
ATOM 1635 C C . GLU A 1 214 ? -5.888 -15.313 -6.274 1.00 49.16 214 GLU A C 1
ATOM 1637 O O . GLU A 1 214 ? -5.353 -14.536 -7.063 1.00 49.16 214 GLU A O 1
ATOM 1642 N N . MET A 1 215 ? -5.220 -15.867 -5.256 1.00 44.09 215 MET A N 1
ATOM 1643 C CA . MET A 1 215 ? -3.763 -15.806 -5.074 1.00 44.09 215 MET A CA 1
ATOM 1644 C C . MET A 1 215 ? -3.118 -17.144 -5.417 1.00 44.09 215 MET A C 1
ATOM 1646 O O . MET A 1 215 ? -3.599 -18.172 -4.889 1.00 44.09 215 MET A O 1
#

Secondary structure (DSSP, 8-state):
-----------HHHHHHHHHHHHHHHTS-SPPPHHHHHHHHHT-S----GGGHHHHHHHHHHHHHS---HHHH-HHHHHS-----TT-TT------------PPPP---------------------------------------------S-S-------GGGS-HHHHHHHHHHTHHHHHHHHHHHHHHHHHHHHHHHHHS----SS--TT--

pLDDT: mean 70.27, std 20.04, range [39.22, 97.5]